Protein AF-A0A699YXJ4-F1 (afdb_monomer_lite)

Sequence (282 aa):
MQISKSYNASEWREDLKRITRHAGAEGKPAVFMFSDSQIKQESFVEDINNLLNSGEVPNMFPYDERAAVLEQCRQLSKKEGLSLDTAVELWNFFVDKTRANLHIVLCFSPIGDAFRNRLRQFPSLVNCCTIDWFSAWPNDALEAVALKFLNDVDVSSKQRGHIMSMCKMFHEDGIISDLFPGVVLPKADYAAMEAAMRDACAKRNLQPTEYFLLKSIQLYEMIVVRHGLMIVGLPFSGKTASYQVLADALTLMEERGQEGQSKAEYHVINPKSITMGQLYGQ

Secondary structure (DSSP, 8-state):
----TT--HHHHHHHHHHHHIIIIIS---EEEEEEGGG--SHHHHHHHHHHHHHSS-TT-S-HHHHHHHHHHHHHHHHHTT----SHHHHHHHHHHHHHHHEEEEEE---SSHHHHHHHHH-THHHHTEEEEEEPSPPHHHHHHHHHHHTSSS---HHHHHHHHHHHHHTS-----TTT-----------HHHHHHHHHHHHHTT----HHHHHHHHHHHHHHHH-SEEEEEE-TTSSHHHHHHHHHHHHHHHHHTT-TT----------TT---HHHHTT-

pLDDT: mean 72.5, std 17.74, range [34.06, 95.88]

Foldseek 3Di:
DAQAPPRDPVNLLVVVLVLLCVQQLVLAADEAEEEPVSPPDVVSLVQVLCCLPQVGGPPSDDPVRLVVSLVSLCVVCVVVVHHDDDSVSSVSSSSVSSFVRAAYEYEYEPPDCPVVVSCVVRVSLPVRADEQELEQDPLVVLLVVLCVVCVPPPDDPVVSVVVSVVSVVVRDDDDDVPDDPDDDDDDDDCVLLLVLLVVLCVVVVHDSDVVLSVSLVVVVVRVVPHSHYYYYYDPPSCSVVSVSSSQSSLLVCVVVVPPPGDRRDDDDHDNPPDDPCNVVPD

InterPro domains:
  IPR024317 Dynein heavy chain, AAA module D4 [PF12780] (2-172)
  IPR026983 Dynein heavy chain [PTHR46961] (2-172)
  IPR027417 P-loop containing nucleoside triphosphate hydrolase [G3DSA:3.40.50.300] (1-135)
  IPR027417 P-loop containing nucleoside triphosphate hydrolase [G3DSA:3.40.50.300] (191-282)
  IPR027417 P-loop containing nucleoside triphosphate hydrolase [SSF52540] (12-167)
  IPR027417 P-loop containing nucleoside triphosphate hydrolase [SSF52540] (173-281)
  IPR035699 Dynein heavy chain, hydrolytic ATP-binding dynein motor region [PF12774] (173-240)

Organism: Haematococcus lacustris (NCBI:txid44745)

Structure (mmCIF, N/CA/C/O backbone):
data_AF-A0A699YXJ4-F1
#
_entry.id   AF-A0A699YXJ4-F1
#
loop_
_atom_site.group_PDB
_atom_site.id
_atom_site.type_symbol
_atom_site.label_atom_id
_atom_site.label_alt_id
_atom_site.label_comp_id
_atom_site.label_asym_id
_atom_site.label_entity_id
_atom_site.label_seq_id
_atom_site.pdbx_PDB_ins_code
_atom_site.Cartn_x
_atom_site.Cartn_y
_atom_site.Cartn_z
_atom_site.occupancy
_atom_site.B_iso_or_equiv
_atom_site.auth_seq_id
_atom_site.auth_comp_id
_atom_site.auth_asym_id
_atom_site.auth_atom_id
_atom_site.pdbx_PDB_model_num
ATOM 1 N N . MET A 1 1 ? -5.325 9.241 -3.920 1.00 42.53 1 MET A N 1
ATOM 2 C CA . MET A 1 1 ? -4.946 10.277 -2.938 1.00 42.53 1 MET A CA 1
ATOM 3 C C . MET A 1 1 ? -4.106 11.373 -3.612 1.00 42.53 1 MET A C 1
ATOM 5 O O . MET A 1 1 ? -2.901 11.247 -3.659 1.00 42.53 1 MET A O 1
ATOM 9 N N . GLN A 1 2 ? -4.683 12.388 -4.266 1.00 41.53 2 GLN A N 1
ATOM 10 C CA . GLN A 1 2 ? -3.888 13.386 -5.012 1.00 41.53 2 GLN A CA 1
ATOM 11 C C . GLN A 1 2 ? -3.263 14.436 -4.086 1.00 41.53 2 GLN A C 1
ATOM 13 O O . GLN A 1 2 ? -3.974 15.231 -3.487 1.00 41.53 2 GLN A O 1
ATOM 18 N N . ILE A 1 3 ? -1.929 14.461 -4.005 1.00 54.81 3 ILE A N 1
ATOM 19 C CA . ILE A 1 3 ? -1.185 15.482 -3.256 1.00 54.81 3 ILE A CA 1
ATOM 20 C C . ILE A 1 3 ? -1.153 16.767 -4.092 1.00 54.81 3 ILE A C 1
ATOM 22 O O . ILE A 1 3 ? -0.318 16.928 -4.985 1.00 54.81 3 ILE A O 1
ATOM 26 N N . SER A 1 4 ? -2.086 17.677 -3.816 1.00 57.72 4 SER A N 1
ATOM 27 C CA . SER A 1 4 ? -2.118 19.039 -4.370 1.00 57.72 4 SER A CA 1
ATOM 28 C C . SER A 1 4 ? -0.909 19.851 -3.888 1.00 57.72 4 SER A C 1
ATOM 30 O O . SER A 1 4 ? -0.249 19.458 -2.931 1.00 57.72 4 SER A O 1
ATOM 32 N N . LYS A 1 5 ? -0.597 21.021 -4.468 1.00 56.94 5 LYS A N 1
ATOM 33 C CA . LYS A 1 5 ? 0.455 21.907 -3.913 1.00 56.94 5 LYS A CA 1
ATOM 34 C C . LYS A 1 5 ? 0.145 22.376 -2.481 1.00 56.94 5 LYS A C 1
ATOM 36 O O . LYS A 1 5 ? 1.091 22.516 -1.709 1.00 56.94 5 LYS A O 1
ATOM 41 N N . SER A 1 6 ? -1.130 22.506 -2.112 1.00 64.81 6 SER A N 1
ATOM 42 C CA . SER A 1 6 ? -1.596 22.875 -0.766 1.00 64.81 6 SER A CA 1
ATOM 43 C C . SER A 1 6 ? -1.642 21.712 0.233 1.00 64.81 6 SER A C 1
ATOM 45 O O . SER A 1 6 ? -1.885 21.952 1.415 1.00 64.81 6 SER A O 1
ATOM 47 N N . TYR A 1 7 ? -1.356 20.484 -0.217 1.00 75.31 7 TYR A N 1
ATOM 48 C CA . TYR A 1 7 ? -1.369 19.303 0.639 1.00 75.31 7 TYR A CA 1
ATOM 49 C C . TYR A 1 7 ? -0.436 19.449 1.832 1.00 75.31 7 TYR A C 1
ATOM 51 O O . TYR A 1 7 ? 0.775 19.644 1.660 1.00 75.31 7 TYR A O 1
ATOM 59 N N . ASN A 1 8 ? -1.035 19.360 3.014 1.00 82.62 8 ASN A N 1
ATOM 60 C CA . ASN A 1 8 ? -0.443 19.648 4.311 1.00 82.62 8 ASN A CA 1
ATOM 61 C C . ASN A 1 8 ? -0.665 18.467 5.274 1.00 82.62 8 ASN A C 1
ATOM 63 O O . ASN A 1 8 ? -1.316 17.482 4.933 1.00 82.62 8 ASN A O 1
ATOM 67 N N . ALA A 1 9 ? -0.123 18.572 6.488 1.00 84.62 9 ALA A N 1
ATOM 68 C CA . ALA A 1 9 ? -0.217 17.524 7.504 1.00 84.62 9 ALA A CA 1
ATOM 69 C C . ALA A 1 9 ? -1.656 17.143 7.895 1.00 84.62 9 ALA A C 1
ATOM 71 O O . ALA A 1 9 ? -1.894 15.997 8.268 1.00 84.62 9 ALA A O 1
ATOM 72 N N . SER A 1 10 ? -2.619 18.066 7.802 1.00 86.56 10 SER A N 1
ATOM 73 C CA . SER A 1 10 ? -4.019 17.762 8.109 1.00 86.56 10 SER A CA 1
ATOM 74 C C . SER A 1 10 ? -4.625 16.860 7.040 1.00 86.56 10 SER A C 1
ATOM 76 O O . SER A 1 10 ? -5.221 15.842 7.372 1.00 86.56 10 SER A O 1
ATOM 78 N N . GLU A 1 11 ? -4.436 17.205 5.762 1.00 87.88 11 GLU A N 1
ATOM 79 C CA . GLU A 1 11 ? -4.930 16.396 4.638 1.00 87.88 11 GLU A CA 1
ATOM 80 C C . GLU A 1 11 ? -4.309 14.995 4.660 1.00 87.88 11 GLU A C 1
ATOM 82 O O . GLU A 1 11 ? -5.021 14.006 4.516 1.00 87.88 11 GLU A O 1
ATOM 87 N N . TRP A 1 12 ? -3.009 14.917 4.959 1.00 90.12 12 TRP A N 1
ATOM 88 C CA . TRP A 1 12 ? -2.282 13.669 5.187 1.00 90.12 12 TRP A CA 1
ATOM 89 C C . TRP A 1 12 ? -2.897 12.787 6.272 1.00 90.12 12 TRP A C 1
ATOM 91 O O . TRP A 1 12 ? -3.108 11.591 6.064 1.00 90.12 12 TRP A O 1
ATOM 101 N N . ARG A 1 13 ? -3.229 13.362 7.430 1.00 90.56 13 ARG A N 1
ATOM 102 C CA . ARG A 1 13 ? -3.824 12.589 8.526 1.00 90.56 13 ARG A CA 1
ATOM 103 C C . ARG A 1 13 ? -5.236 12.120 8.207 1.00 90.56 13 ARG A C 1
ATOM 105 O O . ARG A 1 13 ? -5.558 10.979 8.522 1.00 90.56 13 ARG A O 1
ATOM 112 N N . GLU A 1 14 ? -6.052 12.930 7.539 1.00 90.06 14 GLU A N 1
ATOM 113 C CA . GLU A 1 14 ? -7.383 12.501 7.079 1.00 90.06 14 GLU A CA 1
ATOM 114 C C . GLU A 1 14 ? -7.308 11.336 6.090 1.00 90.06 14 GLU A C 1
ATOM 116 O O . GLU A 1 14 ? -8.087 10.380 6.130 1.00 90.06 14 GLU A O 1
ATOM 121 N N . ASP A 1 15 ? -6.307 11.383 5.230 1.00 90.25 15 ASP A N 1
ATOM 122 C CA . ASP A 1 15 ? -5.995 10.347 4.270 1.00 90.25 15 ASP A CA 1
ATOM 123 C C . ASP A 1 15 ? -5.581 9.021 4.926 1.00 90.25 15 ASP A C 1
ATOM 125 O O . ASP A 1 15 ? -6.125 7.963 4.581 1.00 90.25 15 ASP A O 1
ATOM 129 N N . LEU A 1 16 ? -4.696 9.074 5.925 1.00 92.31 16 LEU A N 1
ATOM 130 C CA . LEU A 1 16 ? -4.319 7.907 6.724 1.00 92.31 16 LEU A CA 1
ATOM 131 C C . LEU A 1 16 ? -5.489 7.359 7.553 1.00 92.31 16 LEU A C 1
ATOM 133 O O . LEU A 1 16 ? -5.685 6.144 7.616 1.00 92.31 16 LEU A O 1
ATOM 137 N N . LYS A 1 17 ? -6.318 8.224 8.151 1.00 93.31 17 LYS A N 1
ATOM 138 C CA . LYS A 1 17 ? -7.538 7.806 8.865 1.00 93.31 17 LYS A CA 1
ATOM 139 C C . LYS A 1 17 ? -8.480 7.034 7.953 1.00 93.31 17 LYS A C 1
ATOM 141 O O . LYS A 1 17 ? -9.007 5.997 8.342 1.00 93.31 17 LYS A O 1
ATOM 146 N N . ARG A 1 18 ? -8.700 7.529 6.735 1.00 92.19 18 ARG A N 1
ATOM 147 C CA . ARG A 1 18 ? -9.586 6.891 5.756 1.00 92.19 18 ARG A CA 1
ATOM 148 C C . ARG A 1 18 ? -9.097 5.497 5.373 1.00 92.19 18 ARG A C 1
ATOM 150 O O . ARG A 1 18 ? -9.890 4.561 5.400 1.00 92.19 18 ARG A O 1
ATOM 157 N N . ILE A 1 19 ? -7.812 5.345 5.050 1.00 92.56 19 ILE A N 1
ATOM 158 C CA . ILE A 1 19 ? -7.285 4.042 4.626 1.00 92.56 19 ILE A CA 1
ATOM 159 C C . ILE A 1 19 ? -7.187 3.043 5.786 1.00 92.56 19 ILE A C 1
ATOM 161 O O . ILE A 1 19 ? -7.518 1.874 5.611 1.00 92.56 19 ILE A O 1
ATOM 165 N N . THR A 1 20 ? -6.826 3.501 6.988 1.00 93.62 20 THR A N 1
ATOM 166 C CA . THR A 1 20 ? -6.793 2.642 8.184 1.00 93.62 20 THR A CA 1
ATOM 167 C C . THR A 1 20 ? -8.193 2.248 8.648 1.00 93.62 20 THR A C 1
ATOM 169 O O . THR A 1 20 ? -8.386 1.108 9.049 1.00 93.62 20 THR A O 1
ATOM 172 N N . ARG A 1 21 ? -9.209 3.113 8.517 1.00 93.81 21 ARG A N 1
ATOM 173 C CA . ARG A 1 21 ? -10.617 2.724 8.727 1.00 93.81 21 ARG A CA 1
ATOM 174 C C . ARG A 1 21 ? -11.065 1.647 7.749 1.00 93.81 21 ARG A C 1
ATOM 176 O O . ARG A 1 21 ? -11.665 0.664 8.167 1.00 93.81 21 ARG A O 1
ATOM 183 N N . HIS A 1 22 ? -10.741 1.810 6.473 1.00 92.50 22 HIS A N 1
ATOM 184 C CA . HIS A 1 22 ? -11.097 0.829 5.457 1.00 92.50 22 HIS A CA 1
ATOM 185 C C . HIS A 1 22 ? -10.444 -0.539 5.725 1.00 92.50 22 HIS A C 1
ATOM 187 O O . HIS A 1 22 ? -11.114 -1.570 5.702 1.00 92.50 22 HIS A O 1
ATOM 193 N N . ALA A 1 23 ? -9.154 -0.547 6.066 1.00 92.50 23 ALA A N 1
ATOM 194 C CA . ALA A 1 23 ? -8.426 -1.776 6.361 1.00 92.50 23 ALA A CA 1
ATOM 195 C C . ALA A 1 23 ? -8.812 -2.408 7.709 1.00 92.50 23 ALA A C 1
ATOM 197 O O . ALA A 1 23 ? -9.058 -3.612 7.792 1.00 92.50 23 ALA A O 1
ATOM 198 N N . GLY A 1 24 ? -8.874 -1.601 8.767 1.00 93.44 24 GLY A N 1
ATOM 199 C CA . GLY A 1 24 ? -9.056 -2.060 10.141 1.00 93.44 24 GLY A CA 1
ATOM 200 C C . GLY A 1 24 ? -10.509 -2.199 10.579 1.00 93.44 24 GLY A C 1
ATOM 201 O O . GLY A 1 24 ? -10.877 -3.214 11.160 1.00 93.44 24 GLY A O 1
ATOM 202 N N . ALA A 1 25 ? -11.345 -1.194 10.308 1.00 92.56 25 ALA A N 1
ATOM 203 C CA . ALA A 1 25 ? -12.720 -1.144 10.814 1.00 92.56 25 ALA A CA 1
ATOM 204 C C . ALA A 1 25 ? -13.721 -1.822 9.870 1.00 92.56 25 ALA A C 1
ATOM 206 O O . ALA A 1 25 ? -14.629 -2.509 10.332 1.00 92.56 25 ALA A O 1
ATOM 207 N N . GLU A 1 26 ? -13.547 -1.672 8.551 1.00 91.56 26 GLU A N 1
ATOM 208 C CA . GLU A 1 26 ? -14.350 -2.409 7.562 1.00 91.56 26 GLU A CA 1
ATOM 209 C C . GLU A 1 26 ? -13.792 -3.810 7.272 1.00 91.56 26 GLU A C 1
ATOM 211 O O . GLU A 1 26 ? -14.507 -4.647 6.720 1.00 91.56 26 GLU A O 1
ATOM 216 N N . GLY A 1 27 ? -12.529 -4.066 7.631 1.00 88.50 27 GLY A N 1
ATOM 217 C CA . GLY A 1 27 ? -11.871 -5.352 7.412 1.00 88.50 27 GLY A CA 1
ATOM 218 C C . GLY A 1 27 ? -11.570 -5.652 5.940 1.00 88.50 27 GLY A C 1
ATOM 219 O O . GLY A 1 27 ? -11.549 -6.822 5.563 1.00 88.50 27 GLY A O 1
ATOM 220 N N . LYS A 1 28 ? -11.398 -4.625 5.096 1.00 87.62 28 LYS A N 1
ATOM 221 C CA . LYS A 1 28 ? -11.210 -4.787 3.646 1.00 87.62 28 LYS A CA 1
ATOM 222 C C . LYS A 1 28 ? -9.745 -4.625 3.233 1.00 87.62 28 LYS A C 1
ATOM 224 O O . LYS A 1 28 ? -9.107 -3.678 3.690 1.00 87.62 28 LYS A O 1
ATOM 229 N N . PRO A 1 29 ? -9.215 -5.480 2.341 1.00 85.88 29 PRO A N 1
ATOM 230 C CA . PRO A 1 29 ? -7.855 -5.333 1.831 1.00 85.88 29 PRO A CA 1
ATOM 231 C C . PRO A 1 29 ? -7.626 -3.971 1.163 1.00 85.88 29 PRO A C 1
ATOM 233 O O . PRO A 1 29 ? -8.458 -3.504 0.384 1.00 85.88 29 PRO A O 1
ATOM 236 N N . ALA A 1 30 ? -6.485 -3.344 1.444 1.00 85.50 30 ALA A N 1
ATOM 237 C CA . ALA A 1 30 ? -6.090 -2.057 0.888 1.00 85.50 30 ALA A CA 1
ATOM 238 C C . ALA A 1 30 ? -4.585 -1.996 0.627 1.00 85.50 30 ALA A C 1
ATOM 240 O O . ALA A 1 30 ? -3.778 -2.471 1.424 1.00 85.50 30 ALA A O 1
ATOM 241 N N . VAL A 1 31 ? -4.200 -1.318 -0.456 1.00 83.81 31 VAL A N 1
ATOM 242 C CA . VAL A 1 31 ? -2.799 -1.022 -0.768 1.00 83.81 31 VAL A CA 1
ATOM 243 C C . VAL A 1 31 ? -2.568 0.486 -0.713 1.00 83.81 31 VAL A C 1
ATOM 245 O O . VAL A 1 31 ? -3.197 1.260 -1.438 1.00 83.81 31 VAL A O 1
ATOM 248 N N . PHE A 1 32 ? -1.634 0.911 0.132 1.00 87.00 32 PHE A N 1
ATOM 249 C CA . PHE A 1 32 ? -1.192 2.291 0.267 1.00 87.00 32 PHE A CA 1
ATOM 250 C C . PHE A 1 32 ? 0.166 2.491 -0.403 1.00 87.00 32 PHE A C 1
ATOM 252 O O . PHE A 1 32 ? 1.195 2.124 0.155 1.00 87.00 32 PHE A O 1
ATOM 259 N N . MET A 1 33 ? 0.186 3.093 -1.593 1.00 81.75 33 MET A N 1
ATOM 260 C CA . MET A 1 33 ? 1.436 3.393 -2.296 1.00 81.75 33 MET A CA 1
ATOM 261 C C . MET A 1 33 ? 1.915 4.821 -2.014 1.00 81.75 33 MET A C 1
ATOM 263 O O . MET A 1 33 ? 1.164 5.778 -2.215 1.00 81.75 33 MET A O 1
ATOM 267 N N . PHE A 1 34 ? 3.184 4.968 -1.626 1.00 85.69 34 PHE A N 1
ATOM 268 C CA . PHE A 1 34 ? 3.797 6.254 -1.297 1.00 85.69 34 PHE A CA 1
ATOM 269 C C . PHE A 1 34 ? 5.220 6.382 -1.863 1.00 85.69 34 PHE A C 1
ATOM 271 O O . PHE A 1 34 ? 6.112 5.597 -1.554 1.00 85.69 34 PHE A O 1
ATOM 278 N N . SER A 1 35 ? 5.445 7.380 -2.715 1.00 84.06 35 SER A N 1
ATOM 279 C CA . SER A 1 35 ? 6.721 7.658 -3.384 1.00 84.06 35 SER A CA 1
ATOM 280 C C . SER A 1 35 ? 7.532 8.740 -2.670 1.00 84.06 35 SER A C 1
ATOM 282 O O . SER A 1 35 ? 6.990 9.658 -2.062 1.00 84.06 35 SER A O 1
ATOM 284 N N . ASP A 1 36 ? 8.854 8.688 -2.811 1.00 80.94 36 ASP A N 1
ATOM 285 C CA . ASP A 1 36 ? 9.764 9.754 -2.373 1.00 80.94 36 ASP A CA 1
ATOM 286 C C . ASP A 1 36 ? 9.396 11.151 -2.913 1.00 80.94 36 ASP A C 1
ATOM 288 O O . ASP A 1 36 ? 9.481 12.140 -2.186 1.00 80.94 36 ASP A O 1
ATOM 292 N N . SER A 1 37 ? 8.907 11.234 -4.152 1.00 80.44 37 SER A N 1
ATOM 293 C CA . SER A 1 37 ? 8.431 12.468 -4.796 1.00 80.44 37 SER A CA 1
ATOM 294 C C . SER A 1 37 ? 7.219 13.110 -4.108 1.00 80.44 37 SER A C 1
ATOM 296 O O . SER A 1 37 ? 6.921 14.284 -4.333 1.00 80.44 37 SER A O 1
ATOM 298 N N . GLN A 1 38 ? 6.519 12.345 -3.271 1.00 78.50 38 GLN A N 1
ATOM 299 C CA . GLN A 1 38 ? 5.348 12.768 -2.507 1.00 78.50 38 GLN A CA 1
ATOM 300 C C . GLN A 1 38 ? 5.710 13.268 -1.101 1.00 78.50 38 GLN A C 1
ATOM 302 O O . GLN A 1 38 ? 4.859 13.843 -0.419 1.00 78.50 38 GLN A O 1
ATOM 307 N N . ILE A 1 39 ? 6.965 13.098 -0.669 1.00 83.56 39 ILE A N 1
ATOM 308 C CA . ILE A 1 39 ? 7.436 13.542 0.645 1.00 83.56 39 ILE A CA 1
ATOM 309 C C . ILE A 1 39 ? 7.590 15.061 0.638 1.00 83.56 39 ILE A C 1
ATOM 311 O O . ILE A 1 39 ? 8.594 15.606 0.181 1.00 83.56 39 ILE A O 1
ATOM 315 N N . LYS A 1 40 ? 6.593 15.750 1.189 1.00 82.81 40 LYS A N 1
ATOM 316 C CA . LYS A 1 40 ? 6.651 17.199 1.422 1.00 82.81 40 LYS A CA 1
ATOM 317 C C . LYS A 1 40 ? 7.175 17.578 2.799 1.00 82.81 40 LYS A C 1
ATOM 319 O O . LYS A 1 40 ? 7.757 18.646 2.952 1.00 82.81 40 LYS A O 1
ATOM 324 N N . GLN A 1 41 ? 6.908 16.738 3.793 1.00 84.06 41 GLN A N 1
ATOM 325 C CA . GLN A 1 41 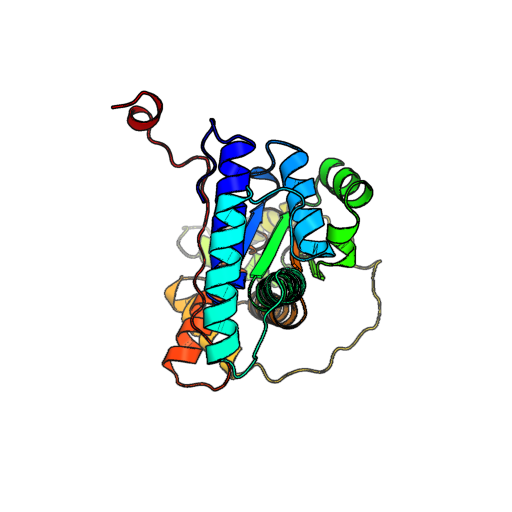? 7.247 16.957 5.195 1.00 84.06 41 GLN A CA 1
ATOM 326 C C . GLN A 1 41 ? 7.760 15.645 5.789 1.00 84.06 41 GLN A C 1
ATOM 328 O O . GLN A 1 41 ? 7.286 14.570 5.418 1.00 84.06 41 GLN A O 1
ATOM 333 N N . GLU A 1 42 ? 8.723 15.724 6.708 1.00 85.00 42 GLU A N 1
ATOM 334 C CA . GLU A 1 42 ? 9.290 14.534 7.362 1.00 85.00 42 GLU A CA 1
ATOM 335 C C . GLU A 1 42 ? 8.265 13.802 8.237 1.00 85.00 42 GLU A C 1
ATOM 337 O O . GLU A 1 42 ? 8.308 12.577 8.324 1.00 85.00 42 GLU A O 1
ATOM 342 N N . SER A 1 43 ? 7.275 14.526 8.770 1.00 89.00 43 SER A N 1
ATOM 343 C CA . SER A 1 43 ? 6.150 13.967 9.530 1.00 89.00 43 SER A CA 1
ATOM 344 C C . SER A 1 43 ? 5.373 12.889 8.766 1.00 89.00 43 SER A C 1
ATOM 346 O O . SER A 1 43 ? 4.831 11.975 9.377 1.00 89.00 43 SER A O 1
ATOM 348 N N . PHE A 1 44 ? 5.351 12.934 7.427 1.00 90.62 44 PHE A N 1
ATOM 349 C CA . PHE A 1 44 ? 4.670 11.905 6.632 1.00 90.62 44 PHE A CA 1
ATOM 350 C C . PHE A 1 44 ? 5.395 10.564 6.758 1.00 90.62 44 PHE A C 1
ATOM 352 O O . PHE A 1 44 ? 4.774 9.512 6.890 1.00 90.62 44 PHE A O 1
ATOM 359 N N . VAL A 1 45 ? 6.728 10.604 6.741 1.00 89.00 45 VAL A N 1
ATOM 360 C CA . VAL A 1 45 ? 7.568 9.410 6.873 1.00 89.00 45 VAL A CA 1
ATOM 361 C C . VAL A 1 45 ? 7.537 8.894 8.311 1.00 89.00 45 VAL A C 1
ATOM 363 O O . VAL A 1 45 ? 7.548 7.684 8.518 1.00 89.00 45 VAL A O 1
ATOM 366 N N . GLU A 1 46 ? 7.427 9.788 9.294 1.00 90.38 46 GLU A N 1
ATOM 367 C CA . GLU A 1 46 ? 7.228 9.425 10.699 1.00 90.38 46 GLU A CA 1
ATOM 368 C C . GLU A 1 46 ? 5.901 8.679 10.919 1.00 90.38 46 GLU A C 1
ATOM 370 O O . GLU A 1 46 ? 5.884 7.615 11.542 1.00 90.38 46 GLU A O 1
ATOM 375 N N . ASP A 1 47 ? 4.800 9.176 10.351 1.00 92.88 47 ASP A N 1
ATOM 376 C CA . ASP A 1 47 ? 3.495 8.514 10.431 1.00 92.88 47 ASP A CA 1
ATOM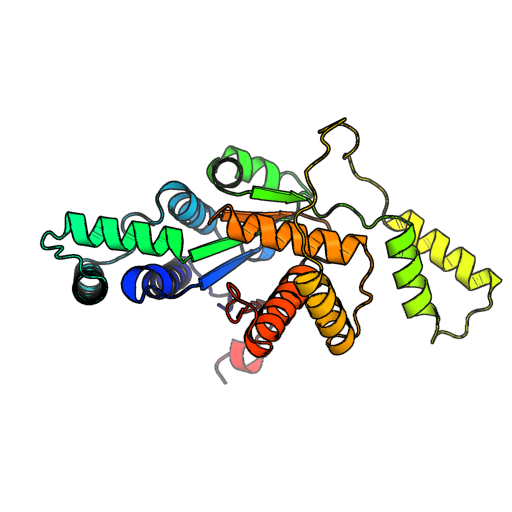 377 C C . ASP A 1 47 ? 3.521 7.136 9.736 1.00 92.88 47 ASP A C 1
ATOM 379 O O . ASP A 1 47 ? 3.023 6.153 10.289 1.00 92.88 47 ASP A O 1
ATOM 383 N N . ILE A 1 48 ? 4.177 7.019 8.572 1.00 91.62 48 ILE A N 1
ATOM 384 C CA . ILE A 1 48 ? 4.413 5.723 7.904 1.00 91.62 48 ILE A CA 1
ATOM 385 C C . ILE A 1 48 ? 5.234 4.790 8.797 1.00 91.62 48 ILE A C 1
ATOM 387 O O . ILE A 1 48 ? 4.913 3.610 8.916 1.00 91.62 48 ILE A O 1
ATOM 391 N N . ASN A 1 49 ? 6.284 5.304 9.438 1.00 88.12 49 ASN A N 1
ATOM 392 C CA . ASN A 1 49 ? 7.135 4.525 10.330 1.00 88.12 49 ASN A CA 1
ATOM 393 C C . ASN A 1 49 ? 6.343 3.968 11.523 1.00 88.12 49 ASN A C 1
ATOM 395 O O . ASN A 1 49 ? 6.563 2.827 11.930 1.00 88.12 49 ASN A O 1
ATOM 399 N N . ASN A 1 50 ? 5.401 4.743 12.059 1.00 91.19 50 ASN A N 1
ATOM 400 C CA . ASN A 1 50 ? 4.498 4.274 13.107 1.00 91.19 50 ASN A CA 1
ATOM 401 C C . ASN A 1 50 ? 3.559 3.175 12.583 1.00 91.19 50 ASN A C 1
ATOM 403 O O . ASN A 1 50 ? 3.516 2.095 13.168 1.00 91.19 50 ASN A O 1
ATOM 407 N N . LEU A 1 51 ? 2.920 3.367 11.422 1.00 91.12 51 LEU A N 1
ATOM 408 C CA . LEU A 1 51 ? 2.072 2.334 10.806 1.00 91.12 51 LEU A CA 1
ATOM 409 C C . LEU A 1 51 ? 2.826 1.028 10.524 1.00 91.12 51 LEU A C 1
ATOM 411 O O . LEU A 1 51 ? 2.302 -0.054 10.774 1.00 91.12 51 LEU A O 1
ATOM 415 N N . LEU A 1 52 ? 4.064 1.106 10.038 1.00 86.25 52 LEU A N 1
ATOM 416 C CA . LEU A 1 52 ? 4.881 -0.076 9.768 1.00 86.25 52 LEU A CA 1
ATOM 417 C C . LEU A 1 52 ? 5.257 -0.826 11.052 1.00 86.25 52 LEU A C 1
ATOM 419 O O . LEU A 1 52 ? 5.192 -2.057 11.073 1.00 86.25 52 LEU A O 1
ATOM 423 N N . ASN A 1 53 ? 5.612 -0.101 12.116 1.00 86.31 53 ASN A N 1
ATOM 424 C CA . ASN A 1 53 ? 5.983 -0.689 13.404 1.00 86.31 53 ASN A CA 1
ATOM 425 C C . ASN A 1 53 ? 4.771 -1.260 14.151 1.00 86.31 53 ASN A C 1
ATOM 427 O O . ASN A 1 53 ? 4.712 -2.463 14.412 1.00 86.31 53 ASN A O 1
ATOM 431 N N . SER A 1 54 ? 3.812 -0.405 14.508 1.00 87.50 54 SER A N 1
ATOM 432 C CA . SER A 1 54 ? 2.712 -0.735 15.420 1.00 87.50 54 SER A CA 1
ATOM 433 C C . SER A 1 54 ? 1.391 -1.011 14.711 1.00 87.50 54 SER A C 1
ATOM 435 O O . SER A 1 54 ? 0.511 -1.599 15.323 1.00 87.50 54 SER A O 1
ATOM 437 N N . GLY A 1 55 ? 1.239 -0.664 13.431 1.00 86.62 55 GLY A N 1
ATOM 438 C CA . GLY A 1 55 ? -0.053 -0.739 12.735 1.00 86.62 55 GLY A CA 1
ATOM 439 C C . GLY A 1 55 ? -0.967 0.460 13.002 1.00 86.62 55 GLY A C 1
ATOM 440 O O . GLY A 1 55 ? -2.095 0.478 12.517 1.00 86.62 55 GLY A O 1
ATOM 441 N N . GLU A 1 56 ? -0.495 1.473 13.736 1.00 91.44 56 GLU A N 1
ATOM 442 C CA . GLU A 1 56 ? -1.253 2.691 14.029 1.00 91.44 56 GLU A CA 1
ATOM 443 C C . GLU A 1 56 ? -0.364 3.936 14.109 1.00 91.44 56 GLU A C 1
ATOM 445 O O . GLU A 1 56 ? 0.830 3.857 14.389 1.00 91.44 56 GLU A O 1
ATOM 450 N N . VAL A 1 57 ? -0.973 5.107 13.919 1.00 92.19 57 VAL A N 1
ATOM 451 C CA . VAL A 1 57 ? -0.337 6.402 14.187 1.00 92.19 57 VAL A CA 1
ATOM 452 C C . VAL A 1 57 ? -0.865 6.953 15.518 1.00 92.19 57 VAL A C 1
ATOM 454 O O . VAL A 1 57 ? -2.082 7.133 15.657 1.00 92.19 57 VAL A O 1
ATOM 457 N N . PRO A 1 58 ? 0.008 7.277 16.491 1.00 88.25 58 PRO A N 1
ATOM 458 C CA . PRO A 1 58 ? -0.412 7.848 17.766 1.00 88.25 58 PRO A CA 1
ATOM 459 C C . PRO A 1 58 ? -1.215 9.142 17.601 1.00 88.25 58 PRO A C 1
ATOM 461 O O . PRO A 1 58 ? -0.885 10.008 16.785 1.00 88.25 58 PRO A O 1
ATOM 464 N N . ASN A 1 59 ? -2.265 9.288 18.416 1.00 88.19 59 ASN A N 1
ATOM 465 C CA . ASN A 1 59 ? -3.131 10.474 18.455 1.00 88.19 59 ASN A CA 1
ATOM 466 C C . ASN A 1 59 ? -3.694 10.879 17.078 1.00 88.19 59 ASN A C 1
ATOM 468 O O . ASN A 1 59 ? -3.933 12.057 16.820 1.00 88.19 59 ASN A O 1
ATOM 472 N N . MET A 1 60 ? -3.875 9.913 16.171 1.00 91.19 60 MET A N 1
ATOM 473 C CA . MET A 1 60 ? -4.423 10.185 14.844 1.00 91.19 60 MET A CA 1
ATOM 474 C C . MET A 1 60 ? -5.932 10.415 14.888 1.00 91.19 60 MET A C 1
ATOM 476 O O . MET A 1 60 ? -6.411 11.333 14.233 1.00 91.19 60 MET A O 1
ATOM 480 N N . PHE A 1 61 ? -6.675 9.629 15.673 1.00 91.25 61 PHE A N 1
ATOM 481 C CA . PHE A 1 61 ? -8.126 9.763 15.806 1.00 91.25 61 PHE A CA 1
ATOM 482 C C . PHE A 1 61 ? -8.509 10.605 17.034 1.00 91.25 61 PHE A C 1
ATOM 484 O O . PHE A 1 61 ? -8.138 10.237 18.154 1.00 91.25 61 PHE A O 1
ATOM 491 N N . PRO A 1 62 ? -9.286 11.688 16.847 1.00 92.38 62 PRO A N 1
ATOM 492 C CA . PRO A 1 62 ? -10.012 12.361 17.922 1.00 92.38 62 PRO A CA 1
ATOM 493 C C . PRO A 1 62 ? -10.921 11.407 18.711 1.00 92.38 62 PRO A C 1
ATOM 495 O O . PRO A 1 62 ? -11.241 10.311 18.253 1.00 92.38 62 PRO A O 1
ATOM 498 N N . TYR A 1 63 ? -11.350 11.814 19.907 1.00 88.81 63 TYR A N 1
ATOM 499 C CA . TYR A 1 63 ? -12.122 10.956 20.816 1.00 88.81 63 TYR A CA 1
ATOM 500 C C . TYR A 1 63 ? -13.447 10.459 20.210 1.00 88.81 63 TYR A C 1
ATOM 502 O O . TYR A 1 63 ? -13.766 9.273 20.297 1.00 88.81 63 TYR A O 1
ATOM 510 N N . ASP A 1 64 ? -14.192 11.350 19.561 1.00 89.62 64 ASP A N 1
ATOM 511 C CA . ASP A 1 64 ? -15.448 11.067 18.861 1.00 89.62 64 ASP A CA 1
ATOM 512 C C . ASP A 1 64 ? -15.231 10.120 17.671 1.00 89.62 64 ASP A C 1
ATOM 514 O O . ASP A 1 64 ? -15.903 9.096 17.532 1.00 89.62 64 ASP A O 1
ATOM 518 N N . GLU A 1 65 ? -14.214 10.407 16.864 1.00 92.88 65 GLU A N 1
ATOM 519 C CA . GLU A 1 65 ? -13.814 9.587 15.728 1.00 92.88 65 GLU A CA 1
ATOM 520 C C . GLU A 1 65 ? -13.337 8.187 16.139 1.00 92.88 65 GLU A C 1
ATOM 522 O O . GLU A 1 65 ? -13.583 7.215 15.419 1.00 92.88 65 GLU A O 1
ATOM 527 N N . ARG A 1 66 ? -12.662 8.076 17.289 1.00 92.38 66 ARG A N 1
ATOM 528 C CA . ARG A 1 66 ? -12.203 6.808 17.867 1.00 92.38 66 ARG A CA 1
ATOM 529 C C . ARG A 1 66 ? -13.379 5.975 18.364 1.00 92.38 66 ARG A C 1
ATOM 531 O O . ARG A 1 66 ? -13.403 4.774 18.113 1.00 92.38 66 ARG A O 1
ATOM 538 N N . ALA A 1 67 ? -14.369 6.591 19.010 1.00 92.56 67 ALA A N 1
ATOM 539 C CA . ALA A 1 67 ? -15.580 5.895 19.444 1.00 92.56 67 ALA A CA 1
ATOM 540 C C . ALA A 1 67 ? -16.336 5.271 18.256 1.00 92.56 67 ALA A C 1
ATOM 542 O O . ALA A 1 67 ? -16.753 4.116 18.334 1.00 92.56 67 ALA A O 1
ATOM 543 N N . ALA A 1 68 ? -16.428 5.989 17.130 1.00 94.06 68 ALA A N 1
ATOM 544 C CA . ALA A 1 68 ? -17.035 5.467 15.905 1.00 94.06 68 ALA A CA 1
ATOM 545 C C . ALA A 1 68 ? -16.279 4.250 15.334 1.00 94.06 68 ALA A C 1
ATOM 547 O O . ALA A 1 68 ? -16.906 3.278 14.913 1.00 94.06 68 ALA A O 1
ATOM 548 N N . VAL A 1 69 ? -14.940 4.271 15.354 1.00 94.88 69 VAL A N 1
ATOM 549 C CA . VAL A 1 69 ? -14.107 3.133 14.918 1.00 94.88 69 VAL A CA 1
ATOM 550 C C . VAL A 1 69 ? -14.316 1.915 15.817 1.00 94.88 69 VAL A C 1
ATOM 552 O O . VAL A 1 69 ? -14.486 0.807 15.311 1.00 94.88 69 VAL A O 1
ATOM 555 N N . LEU A 1 70 ? -14.353 2.107 17.139 1.00 94.88 70 LEU A N 1
ATOM 556 C CA . LEU A 1 70 ? -14.561 1.014 18.094 1.00 94.88 70 LEU A CA 1
ATOM 557 C C . LEU A 1 70 ? -15.929 0.345 17.916 1.00 94.88 70 LEU A C 1
ATOM 559 O O . LEU A 1 70 ? -16.022 -0.877 18.015 1.00 94.88 70 LEU A O 1
ATOM 563 N N . GLU A 1 71 ? -16.975 1.118 17.620 1.00 94.12 71 GLU A N 1
ATOM 564 C CA . GLU A 1 71 ? -18.308 0.566 17.362 1.00 94.12 71 GLU A CA 1
ATOM 565 C C . GLU A 1 71 ? -18.345 -0.263 16.070 1.00 94.12 71 GLU A C 1
ATOM 567 O O . GLU A 1 71 ? -18.879 -1.372 16.064 1.00 94.12 71 GLU A O 1
ATOM 572 N N . GLN A 1 72 ? -17.701 0.204 14.995 1.00 94.19 72 GLN A N 1
ATOM 573 C CA . GLN A 1 72 ? -17.559 -0.589 13.766 1.00 94.19 72 GLN A CA 1
ATOM 574 C C . GLN A 1 72 ? -16.780 -1.887 14.016 1.00 94.19 72 GLN A C 1
ATOM 576 O O . GLN A 1 72 ? -17.207 -2.962 13.595 1.00 94.19 72 GLN A O 1
ATOM 581 N N . CYS A 1 73 ? -15.689 -1.812 14.780 1.00 94.75 73 CYS A N 1
ATOM 582 C CA . CYS A 1 73 ? -14.894 -2.983 15.146 1.00 94.75 73 CYS A CA 1
ATOM 583 C C . CYS A 1 73 ? -15.686 -3.978 15.998 1.00 94.75 73 CYS A C 1
ATOM 585 O O . CYS A 1 73 ? -15.519 -5.183 15.834 1.00 94.75 73 CYS A O 1
ATOM 587 N N . ARG A 1 74 ? -16.587 -3.501 16.866 1.00 94.56 74 ARG A N 1
ATOM 588 C CA . ARG A 1 74 ? -17.482 -4.351 17.666 1.00 94.56 74 ARG A CA 1
ATOM 589 C C . ARG A 1 74 ? -18.486 -5.100 16.794 1.00 94.56 74 ARG A C 1
ATOM 591 O O . ARG A 1 74 ? -18.818 -6.250 17.073 1.00 94.56 74 ARG A O 1
ATOM 598 N N . GLN A 1 75 ? -18.996 -4.454 15.751 1.00 93.69 75 GLN A N 1
ATOM 599 C CA . GLN A 1 75 ? -19.901 -5.093 14.796 1.00 93.69 75 GLN A CA 1
ATOM 600 C C . GLN A 1 75 ? -19.159 -6.131 13.949 1.00 93.69 75 GLN A C 1
ATOM 602 O O . GLN A 1 75 ? -19.662 -7.241 13.759 1.00 93.69 75 GLN A O 1
ATOM 607 N N . LEU A 1 76 ? -17.949 -5.798 13.493 1.00 92.75 76 LEU A N 1
ATOM 608 C CA . LEU A 1 76 ? -17.103 -6.705 12.724 1.00 92.75 76 LEU A CA 1
ATOM 609 C C . LEU A 1 76 ? -16.660 -7.920 13.553 1.00 92.75 76 LEU A C 1
ATOM 611 O O . LEU A 1 76 ? -16.792 -9.045 13.079 1.00 92.75 76 LEU A O 1
ATOM 615 N N . SER A 1 77 ? -16.213 -7.726 14.797 1.00 94.38 77 SER A N 1
ATOM 616 C CA . SER A 1 77 ? -15.776 -8.827 15.667 1.00 94.38 77 SER A CA 1
ATOM 617 C C . SER A 1 77 ? -16.907 -9.821 15.931 1.00 94.38 77 SER A C 1
ATOM 619 O O . SER A 1 77 ? -16.713 -11.023 15.757 1.00 94.38 77 SER A O 1
ATOM 621 N N . LYS A 1 78 ? -18.127 -9.335 16.205 1.00 93.31 78 LYS A N 1
ATOM 622 C CA . LYS A 1 78 ? -19.318 -10.191 16.347 1.00 93.31 78 LYS A CA 1
ATOM 623 C C . LYS A 1 78 ? -19.620 -10.991 15.083 1.00 93.31 78 LYS A C 1
ATOM 625 O O . LYS A 1 78 ? -19.986 -12.160 15.180 1.00 93.31 78 LYS A O 1
ATOM 630 N N . LYS A 1 79 ? -19.467 -10.380 13.903 1.00 91.75 79 LYS A N 1
ATOM 631 C CA . LYS A 1 79 ? -19.654 -11.060 12.611 1.00 91.75 79 LYS A CA 1
ATOM 632 C C . LYS A 1 79 ? -18.628 -12.178 12.399 1.00 91.75 79 LYS A C 1
ATOM 634 O O . LYS A 1 79 ? -18.953 -13.184 11.778 1.00 91.75 79 LYS A O 1
ATOM 639 N N . GLU A 1 80 ? -17.427 -12.020 12.942 1.00 90.19 80 GLU A N 1
ATOM 640 C CA . GLU A 1 80 ? -16.356 -13.023 12.922 1.00 90.19 80 GLU A CA 1
ATOM 641 C C . GLU A 1 80 ? -16.418 -14.016 14.098 1.00 90.19 80 GLU A C 1
ATOM 643 O O . GLU A 1 80 ? -15.532 -14.853 14.248 1.00 90.19 80 GLU A O 1
ATOM 648 N N . GLY A 1 81 ? -17.469 -13.960 14.926 1.00 90.56 81 GLY A N 1
ATOM 649 C CA . GLY A 1 81 ? -17.662 -14.870 16.059 1.00 90.56 81 GLY A CA 1
ATOM 650 C C . GLY A 1 81 ? -16.846 -14.522 17.309 1.00 90.56 81 GLY A C 1
ATOM 651 O O . GLY A 1 81 ? -16.770 -15.334 18.228 1.00 90.56 81 GLY A O 1
ATOM 652 N N . LEU A 1 82 ? -16.254 -13.327 17.366 1.00 90.44 82 LEU A N 1
ATOM 653 C CA . LEU A 1 82 ? -15.510 -12.810 18.513 1.00 90.44 82 LEU A CA 1
ATOM 654 C C . LEU A 1 82 ? -16.382 -11.836 19.318 1.00 90.44 82 LEU A C 1
ATOM 656 O O . LEU A 1 82 ? -16.910 -10.857 18.792 1.00 90.44 82 LEU A O 1
ATOM 660 N N . SER A 1 83 ? -16.499 -12.066 20.623 1.00 89.69 83 SER A N 1
ATOM 661 C CA . SER A 1 83 ? -17.178 -11.150 21.546 1.00 89.69 83 SER A CA 1
ATOM 662 C C . SER A 1 83 ? -16.146 -10.285 22.262 1.00 89.69 83 SER A C 1
ATOM 664 O O . SER A 1 83 ? -15.598 -10.689 23.281 1.00 89.69 83 SER A O 1
ATOM 666 N N . LEU A 1 84 ? -15.863 -9.109 21.697 1.00 91.56 84 LEU A N 1
ATOM 667 C CA . LEU A 1 84 ? -14.953 -8.121 22.282 1.00 91.56 84 LEU A CA 1
ATOM 668 C C . LEU A 1 84 ? -15.755 -6.986 22.919 1.00 91.56 84 LEU A C 1
ATOM 670 O O . LEU A 1 84 ? -16.600 -6.378 22.250 1.00 91.56 84 LEU A O 1
ATOM 674 N N . ASP A 1 85 ? -15.473 -6.683 24.189 1.00 85.75 85 ASP A N 1
ATOM 675 C CA . ASP A 1 85 ? -16.302 -5.766 24.973 1.00 85.75 85 ASP A CA 1
ATOM 676 C C . ASP A 1 85 ? -15.579 -4.512 25.450 1.00 85.75 85 ASP A C 1
ATOM 678 O O . ASP A 1 85 ? -16.197 -3.438 25.498 1.00 85.75 85 ASP A O 1
ATOM 682 N N . THR A 1 86 ? -14.282 -4.604 25.739 1.00 93.88 86 THR A N 1
ATOM 683 C CA . THR A 1 86 ? -13.509 -3.457 26.216 1.00 93.88 86 THR A CA 1
ATOM 684 C C . THR A 1 86 ? -12.993 -2.596 25.062 1.00 93.88 86 THR A C 1
ATOM 686 O O . THR A 1 86 ? -12.685 -3.075 23.971 1.00 93.88 86 THR A O 1
ATOM 689 N N . ALA A 1 87 ? -12.846 -1.291 25.311 1.00 92.19 87 ALA A N 1
ATOM 690 C CA . ALA A 1 87 ? -12.278 -0.369 24.325 1.00 92.19 87 ALA A CA 1
ATOM 691 C C . ALA A 1 87 ? -10.837 -0.741 23.927 1.00 92.19 87 ALA A C 1
ATOM 693 O O . ALA A 1 87 ? -10.426 -0.464 22.805 1.00 92.19 87 ALA A O 1
ATOM 694 N N . VAL A 1 88 ? -10.083 -1.371 24.834 1.00 93.38 88 VAL A N 1
ATOM 695 C CA . VAL A 1 88 ? -8.703 -1.812 24.588 1.00 93.38 88 VAL A CA 1
ATOM 696 C C . VAL A 1 88 ? -8.678 -3.022 23.658 1.00 93.38 88 VAL A C 1
ATOM 698 O O . VAL A 1 88 ? -7.953 -3.003 22.669 1.00 93.38 88 VAL A O 1
ATOM 701 N N . GLU A 1 89 ? -9.501 -4.041 23.916 1.00 94.56 89 GLU A N 1
ATOM 702 C CA . GLU A 1 89 ? -9.606 -5.223 23.047 1.00 94.56 89 GLU A CA 1
ATOM 703 C C . GLU A 1 89 ? -10.059 -4.849 21.637 1.00 94.56 89 GLU A C 1
ATOM 705 O O . GLU A 1 89 ? -9.470 -5.295 20.656 1.00 94.56 89 GLU A O 1
ATOM 710 N N . LEU A 1 90 ? -11.073 -3.987 21.532 1.00 95.06 90 LEU A N 1
ATOM 711 C CA . LEU A 1 90 ? -11.578 -3.504 20.248 1.00 95.06 90 LEU A CA 1
ATOM 712 C C . LEU A 1 90 ? -10.536 -2.682 19.486 1.00 95.06 90 LEU A C 1
ATOM 714 O O . LEU A 1 90 ? -10.468 -2.764 18.262 1.00 95.06 90 LEU A O 1
ATOM 718 N N . TRP A 1 91 ? -9.714 -1.907 20.196 1.00 94.75 91 TRP A N 1
ATOM 719 C CA . TRP A 1 91 ? -8.631 -1.155 19.572 1.00 94.75 91 TRP A CA 1
ATOM 720 C C . TRP A 1 91 ? -7.500 -2.064 19.091 1.00 94.75 91 TRP A C 1
ATOM 722 O O . TRP A 1 91 ? -7.028 -1.903 17.971 1.00 94.75 91 TRP A O 1
ATOM 732 N N . ASN A 1 92 ? -7.108 -3.060 19.885 1.00 94.38 92 ASN A N 1
ATOM 733 C CA . ASN A 1 92 ? -6.120 -4.050 19.456 1.00 94.38 92 ASN A CA 1
ATOM 734 C C . ASN A 1 92 ? -6.625 -4.831 18.235 1.00 94.38 92 ASN A C 1
ATOM 736 O O . ASN A 1 92 ? -5.893 -4.984 17.266 1.00 94.38 92 ASN A O 1
ATOM 740 N N . PHE A 1 93 ? -7.905 -5.216 18.225 1.00 95.19 93 PHE A N 1
ATOM 741 C CA . PHE A 1 93 ? -8.537 -5.850 17.068 1.00 95.19 93 PHE A CA 1
ATOM 742 C C . PHE A 1 93 ? -8.498 -4.960 15.819 1.00 95.19 93 PHE A C 1
ATOM 744 O O . PHE A 1 93 ? -8.178 -5.439 14.733 1.00 95.19 93 PHE A O 1
ATOM 751 N N . PHE A 1 94 ? -8.767 -3.658 15.962 1.00 95.88 94 PHE A N 1
ATOM 752 C CA . PHE A 1 94 ? -8.624 -2.692 14.870 1.00 95.88 94 PHE A CA 1
ATOM 753 C C . PHE A 1 94 ? -7.192 -2.650 14.319 1.00 95.88 94 PHE A C 1
ATOM 755 O O . PHE A 1 94 ? -6.996 -2.660 13.100 1.00 95.88 94 PHE A O 1
ATOM 762 N N . VAL A 1 95 ? -6.191 -2.613 15.201 1.00 94.94 95 VAL A N 1
ATOM 763 C CA . VAL A 1 95 ? -4.771 -2.596 14.823 1.00 94.94 95 VAL A CA 1
ATOM 764 C C . VAL A 1 95 ? -4.385 -3.893 14.112 1.00 94.94 95 VAL A C 1
ATOM 766 O O . VAL A 1 95 ? -3.782 -3.841 13.041 1.00 94.94 95 VAL A O 1
ATOM 769 N N . ASP A 1 96 ? -4.797 -5.048 14.634 1.00 92.94 96 ASP A N 1
ATOM 770 C CA . ASP A 1 96 ? -4.523 -6.355 14.030 1.00 92.94 96 ASP A CA 1
ATOM 771 C C . ASP A 1 96 ? -5.162 -6.481 12.642 1.00 92.94 96 ASP A C 1
ATOM 773 O O . ASP A 1 96 ? -4.502 -6.897 11.687 1.00 92.94 96 ASP A O 1
ATOM 777 N N . LYS A 1 97 ? -6.416 -6.039 12.489 1.00 93.25 97 LYS A N 1
ATOM 778 C CA . LYS A 1 97 ? -7.092 -5.980 11.184 1.00 93.25 97 LYS A CA 1
ATOM 779 C C . LYS A 1 97 ? -6.410 -5.018 10.228 1.00 93.25 97 LYS A C 1
ATOM 781 O O . LYS A 1 97 ? -6.238 -5.349 9.058 1.00 93.25 97 LYS A O 1
ATOM 786 N N . THR A 1 98 ? -5.974 -3.861 10.718 1.00 93.75 98 THR A N 1
ATOM 787 C CA . THR A 1 98 ? -5.216 -2.906 9.904 1.00 93.75 98 THR A CA 1
ATOM 788 C C . THR A 1 98 ? -3.935 -3.555 9.394 1.00 93.75 98 THR A C 1
ATOM 790 O O . THR A 1 98 ? -3.673 -3.494 8.202 1.00 93.75 98 THR A O 1
ATOM 793 N N . ARG A 1 99 ? -3.171 -4.251 10.242 1.00 89.69 99 ARG A N 1
ATOM 794 C CA . ARG A 1 99 ? -1.934 -4.944 9.836 1.00 89.69 99 ARG A CA 1
ATOM 795 C C . ARG A 1 99 ? -2.178 -6.090 8.856 1.00 89.69 99 ARG A C 1
ATOM 797 O O . ARG A 1 99 ? -1.344 -6.318 7.989 1.00 89.69 99 ARG A O 1
ATOM 804 N N . ALA A 1 100 ? -3.290 -6.806 9.003 1.00 86.50 100 ALA A N 1
ATOM 805 C CA . ALA A 1 100 ? -3.642 -7.919 8.127 1.00 86.50 100 ALA A CA 1
ATOM 806 C C . ALA A 1 100 ? -4.129 -7.461 6.743 1.00 86.50 100 ALA A C 1
ATOM 808 O O . ALA A 1 100 ? -3.905 -8.161 5.762 1.00 86.50 100 ALA A O 1
ATOM 809 N N . ASN A 1 101 ? -4.793 -6.304 6.666 1.00 88.31 101 ASN A N 1
ATOM 810 C CA . ASN A 1 101 ? -5.469 -5.852 5.449 1.00 88.31 101 ASN A CA 1
ATOM 811 C C . ASN A 1 101 ? -4.771 -4.682 4.743 1.00 88.31 101 ASN A C 1
ATOM 813 O O . ASN A 1 101 ? -5.024 -4.464 3.560 1.00 88.31 101 ASN A O 1
ATOM 817 N N . LEU A 1 102 ? -3.935 -3.902 5.434 1.00 90.31 102 LEU A N 1
ATOM 818 C CA . LEU A 1 102 ? -3.242 -2.746 4.863 1.00 90.31 102 LEU A CA 1
ATOM 819 C C . LEU A 1 102 ? -1.823 -3.114 4.431 1.00 90.31 102 LEU A C 1
ATOM 821 O O . LEU A 1 102 ? -0.943 -3.292 5.270 1.00 90.31 102 LEU A O 1
ATOM 825 N N . HIS A 1 103 ? -1.575 -3.099 3.124 1.00 85.19 103 HIS A N 1
ATOM 826 C CA . HIS A 1 103 ? -0.229 -3.204 2.568 1.00 85.19 103 HIS A CA 1
ATOM 827 C C . HIS A 1 103 ? 0.322 -1.824 2.209 1.00 85.19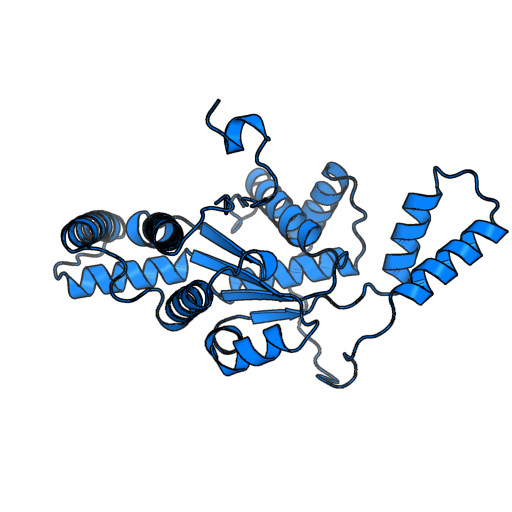 103 HIS A C 1
ATOM 829 O O . HIS A 1 103 ? -0.228 -1.120 1.365 1.00 85.19 103 HIS A O 1
ATOM 835 N N . ILE A 1 104 ? 1.431 -1.428 2.825 1.00 86.12 104 ILE A N 1
ATOM 836 C CA . ILE A 1 104 ? 2.132 -0.171 2.555 1.00 86.12 104 ILE A CA 1
ATOM 837 C C . ILE A 1 104 ? 3.249 -0.439 1.549 1.00 86.12 104 ILE A C 1
ATOM 839 O O . ILE A 1 104 ? 4.148 -1.227 1.821 1.00 86.12 104 ILE A O 1
ATOM 843 N N . VAL A 1 105 ? 3.211 0.242 0.404 1.00 81.50 105 VAL A N 1
ATOM 844 C CA . VAL A 1 105 ? 4.179 0.119 -0.692 1.00 81.50 105 VAL A CA 1
ATOM 845 C C . VAL A 1 105 ? 4.948 1.426 -0.857 1.00 81.50 105 VAL A C 1
ATOM 847 O O . VAL A 1 105 ? 4.422 2.424 -1.349 1.00 81.50 105 VAL A O 1
ATOM 850 N N . LEU A 1 106 ? 6.215 1.430 -0.463 1.00 81.50 106 LEU A N 1
ATOM 851 C CA . LEU A 1 106 ? 7.093 2.591 -0.545 1.00 81.50 106 LEU A CA 1
ATOM 852 C C . LEU A 1 106 ? 7.905 2.570 -1.840 1.00 81.50 106 LEU A C 1
ATOM 854 O O . LEU A 1 106 ? 8.571 1.592 -2.150 1.00 81.50 106 LEU A O 1
ATOM 858 N N . CYS A 1 107 ? 7.884 3.654 -2.602 1.00 80.19 107 CYS A N 1
ATOM 859 C CA . CYS A 1 107 ? 8.569 3.755 -3.891 1.00 80.19 107 CYS A CA 1
ATOM 860 C C . CYS A 1 107 ? 9.675 4.810 -3.808 1.00 80.19 107 CYS A C 1
ATOM 862 O O . CYS A 1 107 ? 9.445 5.976 -4.142 1.00 80.19 107 CYS A O 1
ATOM 864 N N . PHE A 1 108 ? 10.856 4.425 -3.316 1.00 76.56 108 PHE A N 1
ATOM 865 C CA . PHE A 1 108 ? 11.973 5.348 -3.073 1.00 76.56 108 PHE A CA 1
ATOM 866 C C . PHE A 1 108 ? 13.099 5.174 -4.094 1.00 76.56 108 PHE A C 1
ATOM 868 O O . PHE A 1 108 ? 13.453 4.059 -4.482 1.00 76.56 108 PHE A O 1
ATOM 875 N N . SER A 1 109 ? 13.689 6.290 -4.518 1.00 72.38 109 SER A N 1
ATOM 876 C CA . SER A 1 109 ? 14.922 6.308 -5.295 1.00 72.38 109 SER A CA 1
ATOM 877 C C . SER A 1 109 ? 16.132 6.158 -4.367 1.00 72.38 109 SER A C 1
ATOM 879 O O . SER A 1 109 ? 16.237 6.896 -3.385 1.00 72.38 109 SER A O 1
ATOM 881 N N . PRO A 1 110 ? 17.091 5.265 -4.674 1.00 66.00 110 PRO A N 1
ATOM 882 C CA . PRO A 1 110 ? 18.332 5.152 -3.911 1.00 66.00 110 PRO A CA 1
ATOM 883 C C . PRO A 1 110 ? 19.336 6.274 -4.241 1.00 66.00 110 PRO A C 1
ATOM 885 O O . PRO A 1 110 ? 20.416 6.317 -3.653 1.00 66.00 110 PRO A O 1
ATOM 888 N N . ILE A 1 111 ? 19.013 7.154 -5.199 1.00 67.88 111 ILE A N 1
ATOM 889 C CA . ILE A 1 111 ? 19.898 8.229 -5.657 1.00 67.88 111 ILE A CA 1
ATOM 890 C C . ILE A 1 111 ? 19.955 9.349 -4.608 1.00 67.88 111 ILE A C 1
ATOM 892 O O . ILE A 1 111 ? 18.934 9.930 -4.237 1.00 67.88 111 ILE A O 1
ATOM 896 N N . GLY A 1 112 ? 21.175 9.705 -4.200 1.00 69.00 112 GLY A N 1
ATOM 897 C CA . GLY A 1 112 ? 21.455 10.793 -3.261 1.00 69.00 112 GLY A CA 1
ATOM 898 C C . GLY A 1 112 ? 21.369 10.392 -1.783 1.00 69.00 112 GLY A C 1
ATOM 899 O O . GLY A 1 112 ? 20.977 9.284 -1.419 1.00 69.00 112 GLY A O 1
ATOM 900 N N . ASP A 1 113 ? 21.737 11.319 -0.896 1.00 72.50 113 ASP A N 1
ATOM 901 C CA . ASP A 1 113 ? 21.845 11.035 0.544 1.00 72.50 113 ASP A CA 1
ATOM 902 C C . ASP A 1 113 ? 20.498 11.009 1.272 1.00 72.50 113 ASP A C 1
ATOM 904 O O . ASP A 1 113 ? 20.384 10.456 2.366 1.00 72.50 113 ASP A O 1
ATOM 908 N N . ALA A 1 114 ? 19.451 11.566 0.660 1.00 72.25 114 ALA A N 1
ATOM 909 C CA . ALA A 1 114 ? 18.139 11.710 1.278 1.00 72.25 114 ALA A CA 1
ATOM 910 C C . ALA A 1 114 ? 17.482 10.353 1.596 1.00 72.25 114 ALA A C 1
ATOM 912 O O . ALA A 1 114 ? 16.788 10.226 2.603 1.00 72.25 114 ALA A O 1
ATOM 913 N N . PHE A 1 115 ? 17.716 9.325 0.775 1.00 72.06 115 PHE A N 1
ATOM 914 C CA . PHE A 1 115 ? 17.267 7.959 1.056 1.00 72.06 115 PHE A CA 1
ATOM 915 C C . PHE A 1 115 ? 17.996 7.375 2.273 1.00 72.06 115 PHE A C 1
ATOM 917 O O . PHE A 1 115 ? 17.364 6.959 3.241 1.00 72.06 115 PHE A O 1
ATOM 924 N N . ARG A 1 116 ? 19.334 7.435 2.279 1.00 69.88 116 ARG A N 1
ATOM 925 C CA . ARG A 1 116 ? 20.177 6.911 3.370 1.00 69.88 116 ARG A CA 1
ATOM 926 C C . ARG A 1 116 ? 19.916 7.609 4.704 1.00 69.88 116 ARG A C 1
ATOM 928 O O . ARG A 1 116 ? 19.923 6.956 5.745 1.00 69.88 116 ARG A O 1
ATOM 935 N N . ASN A 1 117 ? 19.696 8.922 4.678 1.00 74.81 117 ASN A N 1
ATOM 936 C CA . ASN A 1 117 ? 19.371 9.703 5.869 1.00 74.81 117 ASN A CA 1
ATOM 937 C C . ASN A 1 117 ? 18.017 9.273 6.453 1.00 74.81 117 ASN A C 1
ATOM 939 O O . ASN A 1 117 ? 17.928 9.060 7.659 1.00 74.81 117 ASN A O 1
ATOM 943 N N . ARG A 1 118 ? 17.003 9.038 5.608 1.00 78.81 118 ARG A N 1
ATOM 944 C CA . ARG A 1 118 ? 15.690 8.542 6.053 1.00 78.81 118 ARG A CA 1
ATOM 945 C C . ARG A 1 118 ? 15.750 7.129 6.613 1.00 78.81 118 ARG A C 1
ATOM 947 O O . ARG A 1 118 ? 15.134 6.885 7.638 1.00 78.81 118 ARG A O 1
ATOM 954 N N . LEU A 1 119 ? 16.523 6.222 6.014 1.00 70.94 119 LEU A N 1
ATOM 955 C CA . LEU A 1 119 ? 16.702 4.877 6.580 1.00 70.94 119 LEU A CA 1
ATOM 956 C C . LEU A 1 119 ? 17.359 4.913 7.969 1.00 70.94 119 LEU A C 1
ATOM 958 O O . LEU A 1 119 ? 17.017 4.108 8.829 1.00 70.94 119 LEU A O 1
ATOM 962 N N . ARG A 1 120 ? 18.281 5.860 8.203 1.00 73.00 120 ARG A N 1
ATOM 963 C CA . ARG A 1 120 ? 18.896 6.074 9.525 1.00 73.00 120 ARG A CA 1
ATOM 964 C C . ARG A 1 120 ? 17.924 6.677 10.541 1.00 73.00 120 ARG A C 1
ATOM 966 O O . ARG A 1 120 ? 17.999 6.329 11.712 1.00 73.00 120 ARG A O 1
ATOM 973 N N . GLN A 1 121 ? 17.043 7.574 10.104 1.00 76.31 121 GLN A N 1
ATOM 974 C CA . GLN A 1 121 ? 16.047 8.220 10.965 1.00 76.31 121 GLN A CA 1
ATOM 975 C C . GLN A 1 121 ? 14.853 7.305 11.280 1.00 76.31 121 GLN A C 1
ATOM 977 O O . GLN A 1 121 ? 14.331 7.341 12.390 1.00 76.31 121 GLN A O 1
ATOM 982 N N . PHE A 1 122 ? 14.439 6.468 10.327 1.00 78.69 122 PHE A N 1
ATOM 983 C CA . PHE A 1 122 ? 13.216 5.665 10.389 1.00 78.69 122 PHE A CA 1
ATOM 984 C C . PHE A 1 122 ? 13.531 4.182 10.117 1.00 78.69 122 PHE A C 1
ATOM 986 O O . PHE A 1 122 ? 13.344 3.693 8.999 1.00 78.69 122 PHE A O 1
ATOM 993 N N . PRO A 1 123 ? 14.015 3.433 11.124 1.00 72.00 123 PRO A N 1
ATOM 994 C CA . PRO A 1 123 ? 14.497 2.063 10.938 1.00 72.00 123 PRO A CA 1
ATOM 995 C C . PRO A 1 123 ? 13.402 1.066 10.523 1.00 72.00 123 PRO A C 1
ATOM 997 O O . PRO A 1 123 ? 13.719 0.029 9.941 1.00 72.00 123 PRO A O 1
ATOM 1000 N N . SER A 1 124 ? 12.115 1.362 10.752 1.00 72.69 124 SER A N 1
ATOM 1001 C CA . SER A 1 124 ? 11.016 0.485 10.302 1.00 72.69 124 SER A CA 1
ATOM 1002 C C . SER A 1 124 ? 10.913 0.374 8.783 1.00 72.69 124 SER A C 1
ATOM 1004 O O . SER A 1 124 ? 10.470 -0.656 8.281 1.00 72.69 124 SER A O 1
ATOM 1006 N N . LEU A 1 125 ? 11.407 1.374 8.045 1.00 69.88 125 LEU A N 1
ATOM 1007 C CA . LEU A 1 125 ? 11.479 1.334 6.584 1.00 69.88 125 LEU A CA 1
ATOM 1008 C C . LEU A 1 125 ? 12.370 0.189 6.077 1.00 69.88 125 LEU A C 1
ATOM 1010 O O . LEU A 1 125 ? 12.242 -0.215 4.926 1.00 69.88 125 LEU A O 1
ATOM 1014 N N . VAL A 1 126 ? 13.273 -0.319 6.923 1.00 65.00 126 VAL A N 1
ATOM 1015 C CA . VAL A 1 126 ? 14.126 -1.483 6.642 1.00 65.00 126 VAL A CA 1
ATOM 1016 C C . VAL A 1 126 ? 13.652 -2.709 7.417 1.00 65.00 126 VAL A C 1
ATOM 1018 O O . VAL A 1 126 ? 13.576 -3.799 6.864 1.00 65.00 126 VAL A O 1
ATOM 1021 N N . ASN A 1 127 ? 13.325 -2.548 8.700 1.00 64.19 127 ASN A N 1
ATOM 1022 C CA . ASN A 1 127 ? 13.018 -3.679 9.577 1.00 64.19 127 ASN A CA 1
ATOM 1023 C C . ASN A 1 127 ? 11.642 -4.296 9.288 1.00 64.19 127 ASN A C 1
ATOM 1025 O O . ASN A 1 127 ? 11.460 -5.509 9.426 1.00 64.19 127 ASN A O 1
ATOM 1029 N N . CYS A 1 128 ? 10.675 -3.464 8.897 1.00 64.12 128 CYS A N 1
ATOM 1030 C CA . CYS A 1 128 ? 9.278 -3.851 8.715 1.00 64.12 128 CYS A CA 1
ATOM 1031 C C . CYS A 1 128 ? 8.881 -3.955 7.238 1.00 64.12 128 CYS A C 1
ATOM 1033 O O . CYS A 1 128 ? 7.903 -4.636 6.939 1.00 64.12 128 CYS A O 1
ATOM 1035 N N . CYS A 1 129 ? 9.648 -3.358 6.321 1.00 61.00 129 CYS A N 1
ATOM 1036 C CA . CYS A 1 129 ? 9.438 -3.526 4.887 1.00 61.00 129 CYS A CA 1
ATOM 1037 C C . CYS A 1 129 ? 10.337 -4.616 4.308 1.00 61.00 129 CYS A C 1
ATOM 1039 O O . CYS A 1 129 ? 11.525 -4.669 4.622 1.00 61.00 129 CYS A O 1
ATOM 1041 N N . THR A 1 130 ? 9.816 -5.420 3.382 1.00 55.72 130 THR A N 1
ATOM 1042 C CA . THR A 1 130 ? 10.712 -6.123 2.459 1.00 55.72 130 THR A CA 1
ATOM 1043 C C . THR A 1 130 ? 11.159 -5.161 1.366 1.00 55.72 130 THR A C 1
ATOM 1045 O O . THR A 1 130 ? 10.335 -4.485 0.751 1.00 55.72 130 THR A O 1
ATOM 1048 N N . ILE A 1 131 ? 12.466 -5.074 1.135 1.00 63.12 131 ILE A N 1
ATOM 1049 C CA . ILE A 1 131 ? 13.039 -4.204 0.109 1.00 63.12 131 ILE A CA 1
ATOM 1050 C C . ILE A 1 131 ? 13.201 -5.017 -1.173 1.00 63.12 131 ILE A C 1
ATOM 1052 O O . ILE A 1 131 ? 14.059 -5.895 -1.237 1.00 63.12 131 ILE A O 1
ATOM 1056 N N . ASP A 1 132 ? 12.414 -4.700 -2.199 1.00 55.72 132 ASP A N 1
ATOM 1057 C CA . ASP A 1 132 ? 12.629 -5.226 -3.546 1.00 55.72 132 ASP A CA 1
ATOM 1058 C C . ASP A 1 132 ? 13.444 -4.220 -4.363 1.00 55.72 132 ASP A C 1
ATOM 1060 O O . ASP A 1 132 ? 12.998 -3.109 -4.674 1.00 55.72 132 ASP A O 1
ATOM 1064 N N . TRP A 1 133 ? 14.678 -4.611 -4.679 1.00 56.59 133 TRP A N 1
ATOM 1065 C CA . TRP A 1 133 ? 15.588 -3.832 -5.506 1.00 56.59 133 TRP A CA 1
ATOM 1066 C C . TRP A 1 133 ? 15.326 -4.112 -6.991 1.00 56.59 133 TRP A C 1
ATOM 1068 O O . TRP A 1 133 ? 15.699 -5.153 -7.540 1.00 56.59 133 TRP A O 1
ATOM 1078 N N . PHE A 1 134 ? 14.730 -3.137 -7.666 1.00 50.75 134 PHE A N 1
ATOM 1079 C CA . PHE A 1 134 ? 14.673 -3.025 -9.117 1.00 50.75 134 PHE A CA 1
ATOM 1080 C C . PHE A 1 134 ? 16.006 -2.463 -9.609 1.00 50.75 134 PHE A C 1
ATOM 1082 O O . PHE A 1 134 ? 16.207 -1.245 -9.684 1.00 50.75 134 PHE A O 1
ATOM 1089 N N . SER A 1 135 ? 16.921 -3.374 -9.928 1.00 49.31 135 SER A N 1
ATOM 1090 C CA . SER A 1 135 ? 18.192 -3.062 -10.571 1.00 49.31 135 SER A CA 1
ATOM 1091 C C . SER A 1 135 ? 17.993 -2.443 -11.959 1.00 49.31 135 SER A C 1
ATOM 1093 O O . SER A 1 135 ? 16.887 -2.435 -12.511 1.00 49.31 135 SER A O 1
ATOM 1095 N N . ALA A 1 136 ? 19.084 -1.948 -12.551 1.00 51.59 136 ALA A N 1
ATOM 1096 C CA . ALA A 1 136 ? 19.116 -1.706 -13.989 1.00 51.59 136 ALA A CA 1
ATOM 1097 C C . ALA A 1 136 ? 18.651 -2.973 -14.731 1.00 51.59 136 ALA A C 1
ATOM 1099 O O . ALA A 1 136 ? 18.898 -4.099 -14.279 1.00 51.59 136 ALA A O 1
ATOM 1100 N N . TRP A 1 137 ? 17.915 -2.781 -15.826 1.00 49.47 137 TRP A N 1
ATOM 1101 C CA . TRP A 1 137 ? 17.434 -3.891 -16.640 1.00 49.47 137 TRP A CA 1
ATOM 1102 C C . TRP A 1 137 ? 18.629 -4.672 -17.200 1.00 49.47 137 TRP A C 1
ATOM 1104 O O . TRP A 1 137 ? 19.599 -4.044 -17.627 1.00 49.47 137 TRP A O 1
ATOM 1114 N N . PRO A 1 138 ? 18.579 -6.016 -17.227 1.00 52.25 138 PRO A N 1
ATOM 1115 C CA . PRO A 1 138 ? 19.628 -6.798 -17.865 1.00 52.25 138 PRO A CA 1
ATOM 1116 C C . PRO A 1 138 ? 19.731 -6.430 -19.349 1.00 52.25 138 PRO A C 1
ATOM 1118 O O . PRO A 1 138 ? 18.736 -6.048 -19.976 1.00 52.25 138 PRO A O 1
ATOM 1121 N N . ASN A 1 139 ? 20.936 -6.563 -19.906 1.00 52.66 139 ASN A N 1
ATOM 1122 C CA . ASN A 1 139 ? 21.252 -6.151 -21.276 1.00 52.66 139 ASN A CA 1
ATOM 1123 C C . ASN A 1 139 ? 20.262 -6.704 -22.310 1.00 52.66 139 ASN A C 1
ATOM 1125 O O . ASN A 1 139 ? 19.831 -5.964 -23.192 1.00 52.66 139 ASN A O 1
ATOM 1129 N N . ASP A 1 140 ? 19.821 -7.946 -22.134 1.00 54.41 140 ASP A N 1
ATOM 1130 C CA . ASP A 1 140 ? 18.877 -8.623 -23.026 1.00 54.41 140 ASP A CA 1
ATOM 1131 C C . ASP A 1 140 ? 17.470 -8.000 -22.965 1.00 54.41 140 ASP A C 1
ATOM 1133 O O . ASP A 1 140 ? 16.769 -7.901 -23.973 1.00 54.41 140 ASP A O 1
ATOM 1137 N N . ALA A 1 141 ? 17.055 -7.511 -21.790 1.00 53.59 141 ALA A N 1
ATOM 1138 C CA . ALA A 1 141 ? 15.772 -6.834 -21.614 1.00 53.59 141 ALA A CA 1
ATOM 1139 C C . ALA A 1 141 ? 15.800 -5.409 -22.194 1.00 53.59 141 ALA A C 1
ATOM 1141 O O . ALA A 1 141 ? 14.825 -4.987 -22.818 1.00 53.59 141 ALA A O 1
ATOM 1142 N N . LEU A 1 142 ? 16.917 -4.684 -22.041 1.00 56.78 142 LEU A N 1
ATOM 1143 C CA . LEU A 1 142 ? 17.133 -3.394 -22.713 1.00 56.78 142 LEU A CA 1
ATOM 1144 C C . LEU A 1 142 ? 17.147 -3.560 -24.237 1.00 56.78 142 LEU A C 1
ATOM 1146 O O . LEU A 1 142 ? 16.581 -2.741 -24.961 1.00 56.78 142 LEU A O 1
ATOM 1150 N N . GLU A 1 143 ? 17.748 -4.644 -24.721 1.00 58.59 143 GLU A N 1
ATOM 1151 C CA . GLU A 1 143 ? 17.839 -4.967 -26.140 1.00 58.59 143 GLU A CA 1
ATOM 1152 C C . GLU A 1 143 ? 16.471 -5.292 -26.745 1.00 58.59 143 GLU A C 1
ATOM 1154 O O . GLU A 1 143 ? 16.112 -4.737 -27.783 1.00 58.59 143 GLU A O 1
ATOM 1159 N N . ALA A 1 144 ? 15.666 -6.103 -26.054 1.00 60.88 144 ALA A N 1
ATOM 1160 C CA . ALA A 1 144 ? 14.301 -6.431 -26.460 1.00 60.88 144 ALA A CA 1
ATOM 1161 C C . ALA A 1 144 ? 13.384 -5.193 -26.513 1.00 60.88 144 ALA A C 1
ATOM 1163 O O . ALA A 1 144 ? 12.566 -5.059 -27.428 1.00 60.88 144 ALA A O 1
ATOM 1164 N N . VAL A 1 145 ? 13.533 -4.260 -25.565 1.00 58.69 145 VAL A N 1
ATOM 1165 C CA . VAL A 1 145 ? 12.784 -2.993 -25.563 1.00 58.69 145 VAL A CA 1
ATOM 1166 C C . VAL A 1 145 ? 13.247 -2.082 -26.695 1.00 58.69 145 VAL A C 1
ATOM 1168 O O . VAL A 1 145 ? 12.410 -1.591 -27.452 1.00 58.69 145 VAL A O 1
ATOM 1171 N N . ALA A 1 146 ? 14.558 -1.899 -26.869 1.00 59.75 146 ALA A N 1
ATOM 1172 C CA . ALA A 1 146 ? 15.110 -1.087 -27.951 1.00 59.75 146 ALA A CA 1
ATOM 1173 C C . ALA A 1 146 ? 14.704 -1.623 -29.335 1.00 59.75 146 ALA A C 1
ATOM 1175 O O . ALA A 1 146 ? 14.303 -0.841 -30.194 1.00 59.75 146 ALA A O 1
ATOM 1176 N N . LEU A 1 147 ? 14.718 -2.946 -29.537 1.00 62.78 147 LEU A N 1
ATOM 1177 C CA . LEU A 1 147 ? 14.248 -3.594 -30.768 1.00 62.78 147 LEU A CA 1
ATOM 1178 C C . LEU A 1 147 ? 12.773 -3.296 -31.051 1.00 62.78 147 LEU A C 1
ATOM 1180 O O . LEU A 1 147 ? 12.428 -2.973 -32.186 1.00 62.78 147 LEU A O 1
ATOM 1184 N N . LYS A 1 148 ? 11.908 -3.339 -30.029 1.00 66.06 148 LYS A N 1
ATOM 1185 C CA . LYS A 1 148 ? 10.487 -3.002 -30.194 1.00 66.06 148 LYS A CA 1
ATOM 1186 C C . LYS A 1 148 ? 10.287 -1.531 -30.564 1.00 66.06 148 LYS A C 1
ATOM 1188 O O . LYS A 1 148 ? 9.508 -1.246 -31.464 1.00 66.06 148 LYS A O 1
ATOM 1193 N N . PHE A 1 149 ? 10.983 -0.606 -29.904 1.00 60.91 149 PHE A N 1
ATOM 1194 C CA . PHE A 1 149 ? 10.850 0.830 -30.186 1.00 60.91 149 PHE A CA 1
ATOM 1195 C C . PHE A 1 149 ? 11.459 1.244 -31.532 1.00 60.91 149 PHE A C 1
ATOM 1197 O O . PHE A 1 149 ? 11.002 2.212 -32.129 1.00 60.91 149 PHE A O 1
ATOM 1204 N N . LEU A 1 150 ? 12.467 0.517 -32.023 1.00 65.06 150 LEU A N 1
ATOM 1205 C CA . LEU A 1 150 ? 13.133 0.788 -33.303 1.00 65.06 150 LEU A CA 1
ATOM 1206 C C . LEU A 1 150 ? 12.511 0.042 -34.491 1.00 65.06 150 LEU A C 1
ATOM 1208 O O . LEU A 1 150 ? 12.993 0.219 -35.612 1.00 65.06 150 LEU A O 1
ATOM 1212 N N . ASN A 1 151 ? 11.488 -0.790 -34.271 1.00 66.06 151 ASN A N 1
ATOM 1213 C CA . ASN A 1 151 ? 10.815 -1.529 -35.343 1.00 66.06 151 ASN A CA 1
ATOM 1214 C C . ASN A 1 151 ? 10.031 -0.605 -36.283 1.00 66.06 151 ASN A C 1
ATOM 1216 O O . ASN A 1 151 ? 10.088 -0.802 -37.492 1.00 66.06 151 ASN A O 1
ATOM 1220 N N . ASP A 1 152 ? 9.383 0.427 -35.739 1.00 61.81 152 ASP A N 1
ATOM 1221 C CA . ASP A 1 152 ? 8.578 1.386 -36.513 1.00 61.81 152 ASP A CA 1
ATOM 1222 C C . ASP A 1 152 ? 9.384 2.618 -36.964 1.00 61.81 152 ASP A C 1
ATOM 1224 O O . ASP A 1 152 ? 8.845 3.546 -37.568 1.00 61.81 152 ASP A O 1
ATOM 1228 N N . VAL A 1 153 ? 10.686 2.649 -36.660 1.00 66.81 153 VAL A N 1
ATOM 1229 C CA . VAL A 1 153 ? 11.594 3.724 -37.067 1.00 66.81 153 VAL A CA 1
ATOM 1230 C C . VAL A 1 153 ? 12.402 3.242 -38.265 1.00 66.81 153 VAL A C 1
ATOM 1232 O O . VAL A 1 153 ? 13.038 2.185 -38.215 1.00 66.81 153 VAL A O 1
ATOM 1235 N N . ASP A 1 154 ? 12.390 4.033 -39.337 1.00 63.94 154 ASP A N 1
ATOM 1236 C CA . ASP A 1 154 ? 13.093 3.728 -40.582 1.00 63.94 154 ASP A CA 1
ATOM 1237 C C . ASP A 1 154 ? 14.604 3.968 -40.407 1.00 63.94 154 ASP A C 1
ATOM 1239 O O . ASP A 1 154 ? 15.156 5.021 -40.730 1.00 63.94 154 ASP A O 1
ATOM 1243 N N . VAL A 1 155 ? 15.270 3.006 -39.763 1.00 67.25 155 VAL A N 1
ATOM 1244 C CA . VAL A 1 155 ? 16.710 3.025 -39.489 1.00 67.25 155 VAL A CA 1
ATOM 1245 C C . VAL A 1 155 ? 17.365 1.809 -40.119 1.00 67.25 155 VAL A C 1
ATOM 1247 O O . VAL A 1 155 ? 16.906 0.678 -39.948 1.00 67.25 155 VAL A O 1
ATOM 1250 N N . SER A 1 156 ? 18.491 2.023 -40.802 1.00 72.50 156 SER A N 1
ATOM 1251 C CA . SER A 1 156 ? 19.251 0.917 -41.387 1.00 72.50 156 SER A CA 1
ATOM 1252 C C . SER A 1 156 ? 19.737 -0.055 -40.305 1.00 72.50 156 SER A C 1
ATOM 1254 O O . SER A 1 156 ? 20.055 0.340 -39.179 1.00 72.50 156 SER A O 1
ATOM 1256 N N . SER A 1 157 ? 19.876 -1.335 -40.655 1.00 67.19 157 SER A N 1
ATOM 1257 C CA . SER A 1 157 ? 20.290 -2.414 -39.741 1.00 67.19 157 SER A CA 1
ATOM 1258 C C . SER A 1 157 ? 21.594 -2.098 -38.994 1.00 67.19 157 SER A C 1
ATOM 1260 O O . SER A 1 157 ? 21.769 -2.470 -37.837 1.00 67.19 157 SER A O 1
ATOM 1262 N N . LYS A 1 158 ? 22.496 -1.354 -39.646 1.00 67.81 158 LYS A N 1
ATOM 1263 C CA . LYS A 1 158 ? 23.791 -0.935 -39.098 1.00 67.81 158 LYS A CA 1
ATOM 1264 C C . LYS A 1 158 ? 23.663 0.225 -38.103 1.00 67.81 158 LYS A C 1
ATOM 1266 O O . LYS A 1 158 ? 24.398 0.274 -37.125 1.00 67.81 158 LYS A O 1
ATOM 1271 N N . GLN A 1 159 ? 22.729 1.151 -38.323 1.00 64.06 159 GLN A N 1
ATOM 1272 C CA . GLN A 1 159 ? 22.432 2.245 -37.389 1.00 64.06 159 GLN A CA 1
ATOM 1273 C C . GLN A 1 159 ? 21.644 1.747 -36.173 1.00 64.06 159 GLN A C 1
ATOM 1275 O O . GLN A 1 159 ? 21.918 2.182 -35.058 1.00 64.06 159 GLN A O 1
ATOM 1280 N N . ARG A 1 160 ? 20.734 0.783 -36.366 1.00 66.19 160 ARG A N 1
ATOM 1281 C CA . ARG A 1 160 ? 19.951 0.158 -35.289 1.00 66.19 160 ARG A CA 1
ATOM 1282 C C . ARG A 1 160 ? 20.855 -0.491 -34.233 1.00 66.19 160 ARG A C 1
ATOM 1284 O O . ARG A 1 160 ? 20.681 -0.220 -33.050 1.00 66.19 160 ARG A O 1
ATOM 1291 N N . GLY A 1 161 ? 21.885 -1.231 -34.657 1.00 60.50 161 GLY A N 1
ATOM 1292 C CA . GLY A 1 161 ? 22.882 -1.809 -33.744 1.00 60.50 161 GLY A CA 1
ATOM 1293 C C . GLY A 1 161 ? 23.658 -0.763 -32.929 1.00 60.50 161 GLY A C 1
ATOM 1294 O O . GLY A 1 161 ? 23.854 -0.940 -31.728 1.00 60.50 161 GLY A O 1
ATOM 1295 N N . HIS A 1 162 ? 24.037 0.367 -33.538 1.00 63.56 162 HIS A N 1
ATOM 1296 C CA . HIS A 1 162 ? 24.718 1.450 -32.817 1.00 63.56 162 HIS A CA 1
ATOM 1297 C C . HIS A 1 162 ? 23.795 2.174 -31.829 1.00 63.56 162 HIS A C 1
ATOM 1299 O O . HIS A 1 162 ? 24.224 2.471 -30.719 1.00 63.56 162 HIS A O 1
ATOM 1305 N N . ILE A 1 163 ? 22.527 2.411 -32.186 1.00 58.19 163 ILE A N 1
ATOM 1306 C CA . ILE A 1 163 ? 21.539 3.024 -31.282 1.00 58.19 163 ILE A CA 1
ATOM 1307 C C . ILE A 1 163 ? 21.283 2.109 -30.080 1.00 58.19 163 ILE A C 1
ATOM 1309 O O . ILE A 1 163 ? 21.288 2.581 -28.947 1.00 58.19 163 ILE A O 1
ATOM 1313 N N . MET A 1 164 ? 21.147 0.799 -30.306 1.00 56.81 164 MET A N 1
ATOM 1314 C CA . MET A 1 164 ? 21.011 -0.195 -29.234 1.00 56.81 164 MET A CA 1
ATOM 1315 C C . MET A 1 164 ? 22.232 -0.194 -28.305 1.00 56.81 164 MET A C 1
ATOM 1317 O O . MET A 1 164 ? 22.071 -0.171 -27.087 1.00 56.81 164 MET A O 1
ATOM 1321 N N . SER A 1 165 ? 23.447 -0.142 -28.862 1.00 54.91 165 SER A N 1
ATOM 1322 C CA . SER A 1 165 ? 24.686 -0.038 -28.079 1.00 54.91 165 SER A CA 1
ATOM 1323 C C . SER A 1 165 ? 24.772 1.267 -27.279 1.00 54.91 165 SER A C 1
ATOM 1325 O O . SER A 1 165 ? 25.276 1.264 -26.160 1.00 54.91 165 SER A O 1
ATOM 1327 N N . MET A 1 166 ? 24.269 2.376 -27.826 1.00 53.53 166 MET A N 1
ATOM 1328 C CA . MET A 1 166 ? 24.256 3.676 -27.154 1.00 53.53 166 MET A CA 1
ATOM 1329 C C . MET A 1 166 ? 23.229 3.695 -26.009 1.00 53.53 166 MET A C 1
ATOM 1331 O O . MET A 1 166 ? 23.545 4.131 -24.908 1.00 53.53 166 MET A O 1
ATOM 1335 N N . CYS A 1 167 ? 22.029 3.141 -26.224 1.00 45.94 167 CYS A N 1
ATOM 1336 C CA . CYS A 1 167 ? 21.010 2.970 -25.183 1.00 45.94 167 CYS A CA 1
ATOM 1337 C C . CYS A 1 167 ? 21.487 2.067 -24.035 1.00 45.94 167 CYS A C 1
ATOM 1339 O O . CYS A 1 167 ? 21.164 2.362 -22.885 1.00 45.94 167 CYS A O 1
ATOM 1341 N N . LYS A 1 168 ? 22.272 1.019 -24.331 1.00 51.28 168 LYS A N 1
ATOM 1342 C CA . LYS A 1 168 ? 22.942 0.170 -23.328 1.00 51.28 168 LYS A CA 1
ATOM 1343 C C . LYS A 1 168 ? 23.951 0.977 -22.497 1.00 51.28 168 LYS A C 1
ATOM 1345 O O . LYS A 1 168 ? 23.861 0.984 -21.275 1.00 51.28 168 LYS A O 1
ATOM 1350 N N . MET A 1 169 ? 24.823 1.743 -23.157 1.00 47.06 169 MET A N 1
ATOM 1351 C CA . MET A 1 169 ? 25.888 2.527 -22.510 1.00 47.06 169 MET A CA 1
ATOM 1352 C C . MET A 1 169 ? 25.371 3.610 -21.542 1.00 47.06 169 MET A C 1
ATOM 1354 O O . MET A 1 169 ? 26.044 3.929 -20.571 1.00 47.06 169 MET A O 1
ATOM 1358 N N . PHE A 1 170 ? 24.174 4.169 -21.760 1.00 43.84 170 PHE A N 1
ATOM 1359 C CA . PHE A 1 170 ? 23.599 5.182 -20.858 1.00 43.84 170 PHE A CA 1
ATOM 1360 C C . PHE A 1 170 ? 23.000 4.624 -19.551 1.00 43.84 170 PHE A C 1
ATOM 1362 O O . PHE A 1 170 ? 22.672 5.417 -18.669 1.00 43.84 170 PHE A O 1
ATOM 1369 N N . HIS A 1 171 ? 22.811 3.304 -19.424 1.00 44.31 171 HIS A N 1
ATOM 1370 C CA . HIS A 1 171 ? 22.077 2.682 -18.308 1.00 44.31 171 HIS A CA 1
ATOM 1371 C C . HIS A 1 171 ? 22.958 1.910 -17.305 1.00 44.31 171 HIS A C 1
ATOM 1373 O O . HIS A 1 171 ? 22.423 1.383 -16.326 1.00 44.31 171 HIS A O 1
ATOM 1379 N N . GLU A 1 172 ? 24.275 1.838 -17.510 1.00 42.19 172 GLU A N 1
ATOM 1380 C CA . GLU A 1 172 ? 25.193 1.114 -16.620 1.00 42.19 172 GLU A CA 1
ATOM 1381 C C . GLU A 1 172 ? 25.745 2.010 -15.495 1.00 42.19 172 GLU A C 1
ATOM 1383 O O . GLU A 1 172 ? 26.480 2.954 -15.753 1.00 42.19 172 GLU A O 1
ATOM 1388 N N . ASP A 1 173 ? 25.348 1.707 -14.251 1.00 37.28 173 ASP A N 1
ATOM 1389 C CA . ASP A 1 173 ? 26.215 1.613 -13.059 1.00 37.28 173 ASP A CA 1
ATOM 1390 C C . ASP A 1 173 ? 25.380 1.092 -11.863 1.00 37.28 173 ASP A C 1
ATOM 1392 O O . ASP A 1 173 ? 24.398 1.716 -11.449 1.00 37.28 173 ASP A O 1
ATOM 1396 N N . GLY A 1 174 ? 25.724 -0.079 -11.300 1.00 34.06 174 GLY A N 1
ATOM 1397 C CA . GLY A 1 174 ? 24.918 -0.704 -10.238 1.00 34.06 174 GLY A CA 1
ATOM 1398 C C . GLY A 1 174 ? 25.561 -1.869 -9.470 1.00 34.06 174 GLY A C 1
ATOM 1399 O O . GLY A 1 174 ? 25.797 -2.947 -10.006 1.00 34.06 174 GLY A O 1
ATOM 1400 N N . ILE A 1 175 ? 25.753 -1.633 -8.168 1.00 39.72 175 ILE A N 1
ATOM 1401 C CA . ILE A 1 175 ? 26.413 -2.437 -7.123 1.00 39.72 175 ILE A CA 1
ATOM 1402 C C . ILE A 1 175 ? 25.506 -3.588 -6.641 1.00 39.72 175 ILE A C 1
ATOM 1404 O O . ILE A 1 175 ? 24.813 -3.450 -5.636 1.00 39.72 175 ILE A O 1
ATOM 1408 N N . ILE A 1 176 ? 25.454 -4.716 -7.355 1.00 39.97 176 ILE A N 1
ATOM 1409 C CA . ILE A 1 176 ? 24.655 -5.889 -6.916 1.00 39.97 176 ILE A CA 1
ATOM 1410 C C . ILE A 1 176 ? 25.475 -7.182 -6.800 1.00 39.97 176 ILE A C 1
ATOM 1412 O O . ILE A 1 176 ? 25.046 -8.121 -6.135 1.00 39.97 176 ILE A O 1
ATOM 1416 N N . SER A 1 177 ? 26.705 -7.214 -7.314 1.00 39.72 177 SER A N 1
ATOM 1417 C CA . SER A 1 177 ? 27.581 -8.383 -7.148 1.00 39.72 177 SER A CA 1
ATOM 1418 C C . SER A 1 177 ? 28.129 -8.559 -5.721 1.00 39.72 177 SER A C 1
ATOM 1420 O O . SER A 1 177 ? 28.562 -9.657 -5.388 1.00 39.72 177 SER A O 1
ATOM 1422 N N . ASP A 1 178 ? 28.112 -7.517 -4.883 1.00 35.03 178 ASP A N 1
ATOM 1423 C CA . ASP A 1 178 ? 28.780 -7.543 -3.569 1.00 35.03 178 ASP A CA 1
ATOM 1424 C C . ASP A 1 178 ? 27.892 -7.999 -2.403 1.00 35.03 178 ASP A C 1
ATOM 1426 O O . ASP A 1 178 ? 28.406 -8.303 -1.330 1.00 35.03 178 ASP A O 1
ATOM 1430 N N . LEU A 1 179 ? 26.565 -8.042 -2.569 1.00 36.78 179 LEU A N 1
ATOM 1431 C CA . LEU A 1 179 ? 25.667 -8.149 -1.413 1.00 36.78 179 LEU A CA 1
ATOM 1432 C C . LEU A 1 179 ? 25.224 -9.577 -1.060 1.00 36.78 179 LEU A C 1
ATOM 1434 O O . LEU A 1 179 ? 25.078 -9.842 0.128 1.00 36.78 179 LEU A O 1
ATOM 1438 N N . PHE A 1 180 ? 25.062 -10.512 -2.012 1.00 38.25 180 PHE A N 1
ATOM 1439 C CA . PHE A 1 180 ? 24.627 -11.889 -1.693 1.00 38.25 180 PHE A CA 1
ATOM 1440 C C . PHE A 1 180 ? 25.086 -12.945 -2.723 1.00 38.25 180 PHE A C 1
ATOM 1442 O O . PHE A 1 180 ? 24.347 -13.256 -3.660 1.00 38.25 180 PHE A O 1
ATOM 1449 N N . PRO A 1 181 ? 26.270 -13.561 -2.560 1.00 36.69 181 PRO A N 1
ATOM 1450 C CA . PRO A 1 181 ? 26.657 -14.716 -3.362 1.00 36.69 181 PRO A CA 1
ATOM 1451 C C . PRO A 1 181 ? 26.049 -16.018 -2.802 1.00 36.69 181 PRO A C 1
ATOM 1453 O O . PRO A 1 181 ? 26.289 -16.377 -1.653 1.00 36.69 181 PRO A O 1
ATOM 1456 N N . GLY A 1 182 ? 25.308 -16.763 -3.635 1.00 40.28 182 GLY A N 1
ATOM 1457 C CA . GLY A 1 182 ? 25.079 -18.206 -3.433 1.00 40.28 182 GLY A CA 1
ATOM 1458 C C . GLY A 1 182 ? 23.721 -18.678 -2.893 1.00 40.28 182 GLY A C 1
ATOM 1459 O O . GLY A 1 182 ? 23.612 -19.845 -2.525 1.00 40.28 182 GLY A O 1
ATOM 1460 N N . VAL A 1 183 ? 22.675 -17.847 -2.856 1.00 37.50 183 VAL A N 1
ATOM 1461 C CA . VAL A 1 183 ? 21.342 -18.293 -2.398 1.00 37.50 183 VAL A CA 1
ATOM 1462 C C . VAL A 1 183 ? 20.505 -18.814 -3.572 1.00 37.50 183 VAL A C 1
ATOM 1464 O O . VAL A 1 183 ? 20.148 -18.054 -4.468 1.00 37.50 183 VAL A O 1
ATOM 1467 N N . VAL A 1 184 ? 20.159 -20.106 -3.552 1.00 44.78 184 VAL A N 1
ATOM 1468 C CA . VAL A 1 184 ? 19.192 -20.718 -4.480 1.00 44.78 184 VAL A CA 1
ATOM 1469 C C . VAL A 1 184 ? 17.863 -20.890 -3.748 1.00 44.78 184 VAL A C 1
ATOM 1471 O O . VAL A 1 184 ? 17.750 -21.713 -2.841 1.00 44.78 184 VAL A O 1
ATOM 1474 N N . LEU A 1 185 ? 16.868 -20.089 -4.127 1.00 36.91 185 LEU A N 1
ATOM 1475 C CA . LEU A 1 185 ? 15.508 -20.171 -3.592 1.00 36.91 185 LEU A CA 1
ATOM 1476 C C . LEU A 1 185 ? 14.718 -21.297 -4.290 1.00 36.91 185 LEU A C 1
ATOM 1478 O O . LEU A 1 185 ? 14.886 -21.501 -5.497 1.00 36.91 185 LEU A O 1
ATOM 1482 N N . PRO A 1 186 ? 13.856 -22.033 -3.567 1.00 40.81 186 PRO A N 1
ATOM 1483 C CA . PRO A 1 186 ? 12.979 -23.033 -4.170 1.00 40.81 186 PRO A CA 1
ATOM 1484 C C . PRO A 1 186 ? 11.953 -22.367 -5.102 1.00 40.81 186 PRO A C 1
ATOM 1486 O O . PRO A 1 186 ? 11.379 -21.335 -4.763 1.00 40.81 186 PRO A O 1
ATOM 1489 N N . LYS A 1 187 ? 11.708 -22.959 -6.279 1.00 44.38 187 LYS A N 1
ATOM 1490 C CA . LYS A 1 187 ? 10.683 -22.485 -7.224 1.00 44.38 187 LYS A CA 1
ATOM 1491 C C . LYS A 1 187 ? 9.291 -22.850 -6.706 1.00 44.38 187 LYS A C 1
ATOM 1493 O O . LYS A 1 187 ? 8.907 -24.015 -6.781 1.00 44.38 187 LYS A O 1
ATOM 1498 N N . ALA A 1 188 ? 8.541 -21.871 -6.212 1.00 53.44 188 ALA A N 1
ATOM 1499 C CA . ALA A 1 188 ? 7.092 -21.999 -6.118 1.00 53.44 188 ALA A CA 1
ATOM 1500 C C . ALA A 1 188 ? 6.480 -22.009 -7.535 1.00 53.44 188 ALA A C 1
ATOM 1502 O O . ALA A 1 188 ? 7.013 -21.390 -8.461 1.00 53.44 188 ALA A O 1
ATOM 1503 N N . ASP A 1 189 ? 5.407 -22.780 -7.723 1.00 64.12 189 ASP A N 1
ATOM 1504 C CA . ASP A 1 189 ? 4.745 -22.924 -9.021 1.00 64.12 189 ASP A CA 1
ATOM 1505 C C . ASP A 1 189 ? 3.816 -21.730 -9.278 1.00 64.12 189 ASP A C 1
ATOM 1507 O O . ASP A 1 189 ? 2.690 -21.669 -8.785 1.00 64.12 189 ASP A O 1
ATOM 1511 N N . TYR A 1 190 ? 4.317 -20.764 -10.048 1.00 72.44 190 TYR A N 1
ATOM 1512 C CA . TYR A 1 190 ? 3.576 -19.577 -10.475 1.00 72.44 190 TYR A CA 1
ATOM 1513 C C . TYR A 1 190 ? 3.077 -19.670 -11.918 1.00 72.44 190 TYR A C 1
ATOM 1515 O O . TYR A 1 190 ? 2.738 -18.640 -12.495 1.00 72.44 190 TYR A O 1
ATOM 1523 N N . ALA A 1 191 ? 2.998 -20.860 -12.526 1.00 78.50 191 ALA A N 1
ATOM 1524 C CA . ALA A 1 191 ? 2.640 -20.999 -13.943 1.00 78.50 191 ALA A CA 1
ATOM 1525 C C . ALA A 1 191 ? 1.306 -20.311 -14.300 1.00 78.50 191 ALA A C 1
ATOM 1527 O O . ALA A 1 191 ? 1.178 -19.665 -15.342 1.00 78.50 191 ALA A O 1
ATOM 1528 N N . ALA A 1 192 ? 0.323 -20.396 -13.401 1.00 78.31 192 ALA A N 1
ATOM 1529 C CA . ALA A 1 192 ? -0.976 -19.752 -13.556 1.00 78.31 192 ALA A CA 1
ATOM 1530 C C . ALA A 1 192 ? -0.896 -18.213 -13.508 1.00 78.31 192 ALA A C 1
ATOM 1532 O O . ALA A 1 192 ? -1.517 -17.530 -14.328 1.00 78.31 192 ALA A O 1
ATOM 1533 N N . MET A 1 193 ? -0.089 -17.676 -12.588 1.00 80.75 193 MET A N 1
ATOM 1534 C CA . MET A 1 193 ? 0.162 -16.240 -12.466 1.00 80.75 193 MET A CA 1
ATOM 1535 C C . MET A 1 193 ? 0.965 -15.725 -13.655 1.00 80.75 193 MET A C 1
ATOM 1537 O O . MET A 1 193 ? 0.617 -14.699 -14.228 1.00 80.75 193 MET A O 1
ATOM 1541 N N . GLU A 1 194 ? 1.985 -16.461 -14.088 1.00 83.50 194 GLU A N 1
ATOM 1542 C CA . GLU A 1 194 ? 2.792 -16.113 -15.252 1.00 83.50 194 GLU A CA 1
ATOM 1543 C C . GLU A 1 194 ? 1.935 -16.037 -16.525 1.00 83.50 194 GLU A C 1
ATOM 1545 O O . GLU A 1 194 ? 2.063 -15.091 -17.304 1.00 83.50 194 GLU A O 1
ATOM 1550 N N . ALA A 1 195 ? 1.001 -16.975 -16.710 1.00 85.62 195 ALA A N 1
ATOM 1551 C CA . ALA A 1 195 ? 0.049 -16.939 -17.816 1.00 85.62 195 ALA A CA 1
ATOM 1552 C C . ALA A 1 195 ? -0.857 -15.694 -17.752 1.00 85.62 195 ALA A C 1
ATOM 1554 O O . ALA A 1 195 ? -0.962 -14.956 -18.732 1.00 85.62 195 ALA A O 1
ATOM 1555 N N . ALA A 1 196 ? -1.456 -15.408 -16.590 1.00 85.69 196 ALA A N 1
ATOM 1556 C CA . ALA A 1 196 ? -2.292 -14.219 -16.398 1.00 85.69 196 ALA A CA 1
ATOM 1557 C C . ALA A 1 196 ? -1.508 -12.910 -16.597 1.00 85.69 196 ALA A C 1
ATOM 1559 O O . ALA A 1 196 ? -2.011 -11.952 -17.183 1.00 85.69 196 ALA A O 1
ATOM 1560 N N . MET A 1 197 ? -0.248 -12.884 -16.170 1.00 85.94 197 MET A N 1
ATOM 1561 C CA . MET A 1 197 ? 0.662 -11.764 -16.361 1.00 85.94 197 MET A CA 1
ATOM 1562 C C . MET A 1 197 ? 1.031 -11.537 -17.825 1.00 85.94 197 MET A C 1
ATOM 1564 O O . MET A 1 197 ? 1.094 -10.387 -18.264 1.00 85.94 197 MET A O 1
ATOM 1568 N N . ARG A 1 198 ? 1.266 -12.603 -18.598 1.00 88.75 198 ARG A N 1
ATOM 1569 C CA . ARG A 1 198 ? 1.505 -12.503 -20.048 1.00 88.75 198 ARG A CA 1
ATOM 1570 C C . ARG A 1 198 ? 0.283 -11.926 -20.764 1.00 88.75 198 ARG A C 1
ATOM 1572 O O . ARG A 1 198 ? 0.444 -11.036 -21.600 1.00 88.75 198 ARG A O 1
ATOM 1579 N N . ASP A 1 199 ? -0.920 -12.333 -20.364 1.00 87.75 199 ASP A N 1
ATOM 1580 C CA . ASP A 1 199 ? -2.173 -11.780 -20.890 1.00 87.75 199 ASP A CA 1
ATOM 1581 C C . ASP A 1 199 ? -2.367 -10.304 -20.498 1.00 87.75 199 ASP A C 1
ATOM 1583 O O . ASP A 1 199 ? -2.747 -9.475 -21.330 1.00 87.75 199 ASP A O 1
ATOM 1587 N N . ALA A 1 200 ? -2.048 -9.939 -19.253 1.00 86.81 200 ALA A N 1
ATOM 1588 C CA . ALA A 1 200 ? -2.057 -8.552 -18.787 1.00 86.81 200 ALA A CA 1
ATOM 1589 C C . ALA A 1 200 ? -1.026 -7.683 -19.535 1.00 86.81 200 ALA A C 1
ATOM 1591 O O . ALA A 1 200 ? -1.326 -6.554 -19.932 1.00 86.81 200 ALA A O 1
ATOM 1592 N N . CYS A 1 201 ? 0.169 -8.218 -19.810 1.00 86.19 201 CYS A N 1
ATOM 1593 C CA . CYS A 1 201 ? 1.181 -7.549 -20.629 1.00 86.19 201 CYS A CA 1
ATOM 1594 C C . CYS A 1 201 ? 0.679 -7.314 -22.055 1.00 86.19 201 CYS A C 1
ATOM 1596 O O . CYS A 1 201 ? 0.840 -6.208 -22.572 1.00 86.19 201 CYS A O 1
ATOM 1598 N N . ALA A 1 202 ? 0.026 -8.308 -22.665 1.00 86.62 202 ALA A N 1
ATOM 1599 C CA . ALA A 1 202 ? -0.558 -8.178 -23.996 1.00 86.62 202 ALA A CA 1
ATOM 1600 C C . ALA A 1 202 ? -1.625 -7.070 -24.039 1.00 86.62 202 ALA A C 1
ATOM 1602 O O . ALA A 1 202 ? -1.568 -6.203 -24.912 1.00 86.62 202 ALA A O 1
ATOM 1603 N N . LYS A 1 203 ? -2.529 -7.023 -23.048 1.00 86.38 203 LYS A N 1
ATOM 1604 C CA . LYS A 1 203 ? -3.543 -5.956 -22.918 1.00 86.38 203 LYS A CA 1
ATOM 1605 C C . LYS A 1 203 ? -2.925 -4.562 -22.776 1.00 86.38 203 LYS A C 1
ATOM 1607 O O . LYS A 1 203 ? -3.460 -3.598 -23.315 1.00 86.38 203 LYS A O 1
ATOM 1612 N N . ARG A 1 204 ? -1.790 -4.448 -22.079 1.00 82.00 204 ARG A N 1
ATOM 1613 C CA . ARG A 1 204 ? -1.067 -3.181 -21.859 1.00 82.00 204 ARG A CA 1
ATOM 1614 C C . ARG A 1 204 ? -0.025 -2.850 -22.928 1.00 82.00 204 ARG A C 1
ATOM 1616 O O . ARG A 1 204 ? 0.681 -1.853 -22.791 1.00 82.00 204 ARG A O 1
ATOM 1623 N N . ASN A 1 205 ? 0.095 -3.670 -23.972 1.00 83.62 205 ASN A N 1
ATOM 1624 C CA . ASN A 1 205 ? 1.144 -3.571 -24.991 1.00 83.62 205 ASN A CA 1
ATOM 1625 C C . ASN A 1 205 ? 2.584 -3.578 -24.413 1.00 83.62 205 ASN A C 1
ATOM 1627 O O . ASN A 1 205 ? 3.526 -3.027 -24.997 1.00 83.62 205 ASN A O 1
ATOM 1631 N N . LEU A 1 206 ? 2.776 -4.227 -23.264 1.00 82.25 206 LEU A N 1
ATOM 1632 C CA . LEU A 1 206 ? 4.071 -4.409 -22.609 1.00 82.25 206 LEU A CA 1
ATOM 1633 C C . LEU A 1 206 ? 4.761 -5.676 -23.124 1.00 82.25 206 LEU A C 1
ATOM 1635 O O . LEU A 1 206 ? 4.103 -6.622 -23.549 1.00 82.25 206 LEU A O 1
ATOM 1639 N N . GLN A 1 207 ? 6.097 -5.694 -23.102 1.00 79.19 207 GLN A N 1
ATOM 1640 C 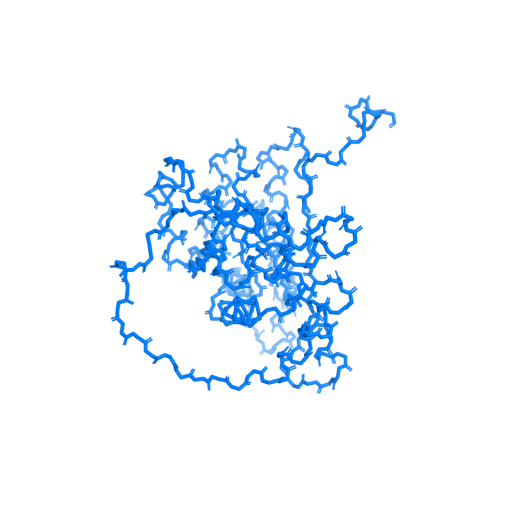CA . GLN A 1 207 ? 6.868 -6.901 -23.411 1.00 79.19 207 GLN A CA 1
ATOM 1641 C C . GLN A 1 207 ? 7.052 -7.737 -22.139 1.00 79.19 207 GLN A C 1
ATOM 1643 O O . GLN A 1 207 ? 7.699 -7.254 -21.207 1.00 79.19 207 GLN A O 1
ATOM 1648 N N . PRO A 1 208 ? 6.522 -8.972 -22.084 1.00 82.69 208 PRO A N 1
ATOM 1649 C CA . PRO A 1 208 ? 6.693 -9.855 -20.939 1.00 82.69 208 PRO A CA 1
ATOM 1650 C C . PRO A 1 208 ? 8.080 -10.512 -20.988 1.00 82.69 208 PRO A C 1
ATOM 1652 O O . PRO A 1 208 ? 8.212 -11.689 -21.325 1.00 82.69 208 PRO A O 1
ATOM 1655 N N . THR A 1 209 ? 9.135 -9.745 -20.702 1.00 81.94 209 THR A N 1
ATOM 1656 C CA . THR A 1 209 ? 10.481 -10.314 -20.539 1.00 81.94 209 THR A CA 1
ATOM 1657 C C . THR A 1 209 ? 10.506 -11.200 -19.295 1.00 81.94 209 THR A C 1
ATOM 1659 O O . THR A 1 209 ? 9.840 -10.898 -18.304 1.00 81.94 209 THR A O 1
ATOM 1662 N N . GLU A 1 210 ? 11.283 -12.286 -19.313 1.00 71.62 210 GLU A N 1
ATOM 1663 C CA . GLU A 1 210 ? 11.356 -13.196 -18.158 1.00 71.62 210 GLU A CA 1
ATOM 1664 C C . GLU A 1 210 ? 11.796 -12.471 -16.882 1.00 71.62 210 GLU A C 1
ATOM 1666 O O . GLU A 1 210 ? 11.231 -12.701 -15.818 1.00 71.62 210 GLU A O 1
ATOM 1671 N N . TYR A 1 211 ? 12.724 -11.515 -16.996 1.00 71.50 211 TYR A N 1
ATOM 1672 C CA . TYR A 1 211 ? 13.137 -10.663 -15.880 1.00 71.50 211 TYR A CA 1
ATOM 1673 C C . TYR A 1 211 ? 11.971 -9.844 -15.301 1.00 71.50 211 TYR A C 1
ATOM 1675 O O . TYR A 1 211 ? 11.818 -9.757 -14.085 1.00 71.50 211 TYR A O 1
ATOM 1683 N N . PHE A 1 212 ? 11.131 -9.253 -16.155 1.00 76.62 212 PHE A N 1
ATOM 1684 C CA . PHE A 1 212 ? 9.984 -8.452 -15.725 1.00 76.62 212 PHE A CA 1
ATOM 1685 C C . PHE A 1 212 ? 8.893 -9.304 -15.061 1.00 76.62 212 PHE A C 1
ATOM 1687 O O . PHE A 1 212 ? 8.326 -8.903 -14.039 1.00 76.62 212 PHE A O 1
ATOM 1694 N N . LEU A 1 213 ? 8.620 -10.489 -15.618 1.00 78.50 213 LEU A N 1
ATOM 1695 C CA . LEU A 1 213 ? 7.686 -11.451 -15.035 1.00 78.50 213 LEU A CA 1
ATOM 1696 C C . LEU A 1 213 ? 8.186 -11.924 -13.670 1.00 78.50 213 LEU A C 1
ATOM 1698 O O . LEU A 1 213 ? 7.461 -11.810 -12.685 1.00 78.50 213 LEU A O 1
ATOM 1702 N N . LEU A 1 214 ? 9.455 -12.332 -13.593 1.00 73.19 214 LEU A N 1
ATOM 1703 C CA . LEU A 1 214 ? 10.102 -12.732 -12.348 1.00 73.19 214 LEU A CA 1
ATOM 1704 C C . LEU A 1 214 ? 10.033 -11.621 -11.299 1.00 73.19 214 LEU A C 1
ATOM 1706 O O . LEU A 1 214 ? 9.687 -11.893 -10.156 1.00 73.19 214 LEU A O 1
ATOM 1710 N N . LYS A 1 215 ? 10.311 -10.367 -11.673 1.00 69.88 215 LYS A N 1
ATOM 1711 C CA . LYS A 1 215 ? 10.256 -9.236 -10.738 1.00 69.88 215 LYS A CA 1
ATOM 1712 C C . LYS A 1 215 ? 8.864 -8.956 -10.199 1.00 69.88 215 LYS A C 1
ATOM 1714 O O . LYS A 1 215 ? 8.713 -8.587 -9.044 1.00 69.88 215 LYS A O 1
ATOM 1719 N N . SER A 1 216 ? 7.844 -9.161 -11.012 1.00 78.69 216 SER A N 1
ATOM 1720 C CA . SER A 1 216 ? 6.467 -8.965 -10.568 1.00 78.69 216 SER A CA 1
ATOM 1721 C C . SER A 1 216 ? 5.947 -10.150 -9.741 1.00 78.69 216 SER A C 1
ATOM 1723 O O . SER A 1 216 ? 5.126 -9.953 -8.852 1.00 78.69 216 SER A O 1
ATOM 1725 N N . ILE A 1 217 ? 6.448 -11.365 -9.990 1.00 75.62 217 ILE A N 1
ATOM 1726 C CA . ILE A 1 217 ? 6.224 -12.524 -9.113 1.00 75.62 217 ILE A CA 1
ATOM 1727 C C . ILE A 1 217 ? 6.920 -12.295 -7.767 1.00 75.62 217 ILE A C 1
ATOM 1729 O O . ILE A 1 217 ? 6.295 -12.458 -6.728 1.00 75.62 217 ILE A O 1
ATOM 1733 N N . GLN A 1 218 ? 8.173 -11.829 -7.766 1.00 67.00 218 GLN A N 1
ATOM 1734 C CA . GLN A 1 218 ? 8.876 -11.437 -6.539 1.00 67.00 218 GLN A CA 1
ATOM 1735 C C . GLN A 1 218 ? 8.096 -10.351 -5.790 1.00 67.00 218 GLN A C 1
ATOM 1737 O O . GLN A 1 218 ? 7.886 -10.463 -4.589 1.00 67.00 218 GLN A O 1
ATOM 1742 N N . LEU A 1 219 ? 7.589 -9.340 -6.498 1.00 70.19 219 LEU A N 1
ATOM 1743 C CA . LEU A 1 219 ? 6.710 -8.325 -5.928 1.00 70.19 219 LEU A CA 1
ATOM 1744 C C . LEU A 1 219 ? 5.474 -8.945 -5.248 1.00 70.19 219 LEU A C 1
ATOM 1746 O O . LEU A 1 219 ? 5.147 -8.556 -4.129 1.00 70.19 219 LEU A O 1
ATOM 1750 N N . TYR A 1 220 ? 4.818 -9.921 -5.884 1.00 73.81 220 TYR A N 1
ATOM 1751 C CA . TYR A 1 220 ? 3.696 -10.664 -5.299 1.00 73.81 220 TYR A CA 1
ATOM 1752 C C . TYR A 1 220 ? 4.094 -11.439 -4.041 1.00 73.81 220 TYR A C 1
ATOM 1754 O O . TYR A 1 220 ? 3.438 -11.307 -3.010 1.00 73.81 220 TYR A O 1
ATOM 1762 N N . GLU A 1 221 ? 5.192 -12.192 -4.092 1.00 64.62 221 GLU A N 1
ATOM 1763 C CA . GLU A 1 221 ? 5.728 -12.919 -2.936 1.00 64.62 221 GLU A CA 1
ATOM 1764 C C . GLU A 1 221 ? 5.969 -11.981 -1.756 1.00 64.62 221 GLU A C 1
ATOM 1766 O O . GLU A 1 221 ? 5.616 -12.292 -0.618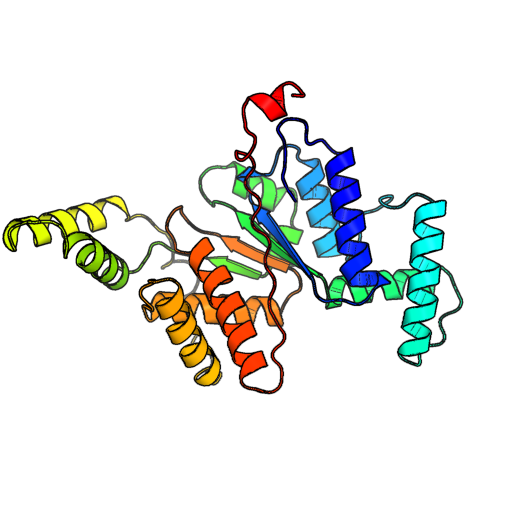 1.00 64.62 221 GLU A O 1
ATOM 1771 N N . MET A 1 222 ? 6.513 -10.794 -2.025 1.00 61.78 222 MET A N 1
ATOM 1772 C CA . MET A 1 222 ? 6.754 -9.811 -0.977 1.00 61.78 222 MET A CA 1
ATOM 1773 C C . MET A 1 222 ? 5.461 -9.207 -0.421 1.00 61.78 222 MET A C 1
ATOM 1775 O O . MET A 1 222 ? 5.406 -8.957 0.784 1.00 61.78 222 MET A O 1
ATOM 1779 N N . ILE A 1 223 ? 4.422 -9.025 -1.246 1.00 64.31 223 ILE A N 1
ATOM 1780 C CA . ILE A 1 223 ? 3.085 -8.596 -0.794 1.00 64.31 223 ILE A CA 1
ATOM 1781 C C . ILE A 1 223 ? 2.467 -9.646 0.137 1.00 64.31 223 ILE A C 1
ATOM 1783 O O . ILE A 1 223 ? 1.910 -9.283 1.167 1.00 64.31 223 ILE A O 1
ATOM 1787 N N . VAL A 1 224 ? 2.597 -10.938 -0.180 1.00 60.88 224 VAL A N 1
ATOM 1788 C CA . VAL A 1 224 ? 2.030 -12.027 0.638 1.00 60.88 224 VAL A CA 1
ATOM 1789 C C . VAL A 1 224 ? 2.747 -12.165 1.988 1.00 60.88 224 VAL A C 1
ATOM 1791 O O . VAL A 1 224 ? 2.117 -12.496 2.990 1.00 60.88 224 VAL A O 1
ATOM 1794 N N . VAL A 1 225 ? 4.059 -11.912 2.042 1.00 50.50 225 VAL A N 1
ATOM 1795 C CA . VAL A 1 225 ? 4.872 -12.165 3.247 1.00 50.50 225 VAL A CA 1
ATOM 1796 C C . VAL A 1 225 ? 4.840 -11.007 4.251 1.00 50.50 225 VAL A C 1
ATOM 1798 O O . VAL A 1 225 ? 4.969 -11.257 5.452 1.00 50.50 225 VAL A O 1
ATOM 1801 N N . ARG A 1 226 ? 4.701 -9.745 3.814 1.00 53.34 226 ARG A N 1
ATOM 1802 C CA . ARG A 1 226 ? 4.729 -8.581 4.722 1.00 53.34 226 ARG A CA 1
ATOM 1803 C C . ARG A 1 226 ? 3.712 -7.504 4.354 1.00 53.34 226 ARG A C 1
ATOM 1805 O O . ARG A 1 226 ? 3.508 -7.164 3.193 1.00 53.34 226 ARG A O 1
ATOM 1812 N N . HIS A 1 227 ? 3.157 -6.873 5.389 1.00 53.38 227 HIS A N 1
ATOM 1813 C CA . HIS A 1 227 ? 2.297 -5.692 5.261 1.00 53.38 227 HIS A CA 1
ATOM 1814 C C . HIS A 1 227 ? 3.077 -4.436 4.834 1.00 53.38 227 HIS A C 1
ATOM 1816 O O . HIS A 1 227 ? 2.483 -3.457 4.403 1.00 53.38 227 HIS A O 1
ATOM 1822 N N . GLY A 1 228 ? 4.409 -4.448 4.936 1.00 46.59 228 GLY A N 1
ATOM 1823 C CA . GLY A 1 228 ? 5.297 -3.401 4.435 1.00 46.59 228 GLY A CA 1
ATOM 1824 C C . GLY A 1 228 ? 6.151 -3.893 3.268 1.00 46.59 228 GLY A C 1
ATOM 1825 O O . GLY A 1 228 ? 6.867 -4.890 3.376 1.00 46.59 228 GLY A O 1
ATOM 1826 N N . LEU A 1 229 ? 6.137 -3.154 2.168 1.00 57.31 229 LEU A N 1
ATOM 1827 C CA . LEU A 1 229 ? 6.925 -3.402 0.968 1.00 57.31 229 LEU A CA 1
ATOM 1828 C C . LEU A 1 229 ? 7.573 -2.091 0.524 1.00 57.31 229 LEU A C 1
ATOM 1830 O O . LEU A 1 229 ? 6.944 -1.039 0.550 1.00 57.31 229 LEU A O 1
ATOM 1834 N N . MET A 1 230 ? 8.822 -2.136 0.074 1.00 52.75 230 MET A N 1
ATOM 1835 C CA . MET A 1 230 ? 9.473 -0.995 -0.563 1.00 52.75 230 MET A CA 1
ATOM 1836 C C . MET A 1 230 ? 10.036 -1.402 -1.929 1.00 52.75 230 MET A C 1
ATOM 1838 O O . MET A 1 230 ? 10.963 -2.202 -2.009 1.00 52.75 230 MET A O 1
ATOM 1842 N N . ILE A 1 231 ? 9.481 -0.828 -2.996 1.00 63.41 231 ILE A N 1
ATOM 1843 C CA . ILE A 1 231 ? 9.906 -0.987 -4.389 1.00 63.41 231 ILE A CA 1
ATOM 1844 C C . ILE A 1 231 ? 10.962 0.087 -4.690 1.00 63.41 231 ILE A C 1
ATOM 1846 O O . ILE A 1 231 ? 10.643 1.247 -4.971 1.00 63.41 231 ILE A O 1
ATOM 1850 N N . VAL A 1 232 ? 12.237 -0.289 -4.645 1.00 63.44 232 VAL A N 1
ATOM 1851 C CA . VAL A 1 232 ? 13.368 0.629 -4.855 1.00 63.44 232 VAL A CA 1
ATOM 1852 C C . VAL A 1 232 ? 13.929 0.435 -6.250 1.00 63.44 232 VAL A C 1
ATOM 1854 O O . VAL A 1 232 ? 14.209 -0.687 -6.638 1.00 63.44 232 VAL A O 1
ATOM 1857 N N . GLY A 1 233 ? 14.158 1.501 -7.016 1.00 58.72 233 GLY A N 1
ATOM 1858 C CA . GLY A 1 233 ? 14.906 1.375 -8.272 1.00 58.72 233 GLY A CA 1
ATOM 1859 C C . GLY A 1 233 ? 14.962 2.646 -9.100 1.00 58.72 233 GLY A C 1
ATOM 1860 O O . GLY A 1 233 ? 14.199 3.585 -8.868 1.00 58.72 233 GLY A O 1
ATOM 1861 N N . LEU A 1 234 ? 15.818 2.657 -10.119 1.00 48.19 234 LEU A N 1
ATOM 1862 C CA . LEU A 1 234 ? 16.021 3.806 -11.010 1.00 48.19 234 LEU A CA 1
ATOM 1863 C C . LEU A 1 234 ? 14.766 4.138 -11.843 1.00 48.19 234 LEU A C 1
ATOM 1865 O O . LEU A 1 234 ? 13.938 3.258 -12.090 1.00 48.19 234 LEU A O 1
ATOM 1869 N N . PRO A 1 235 ? 14.564 5.387 -12.300 1.00 54.06 235 PRO A N 1
ATOM 1870 C CA . PRO A 1 235 ? 13.551 5.687 -13.315 1.00 54.06 235 PRO A CA 1
ATOM 1871 C C . PRO A 1 235 ? 13.645 4.711 -14.500 1.00 54.06 235 PRO A C 1
ATOM 1873 O O . PRO A 1 235 ? 14.726 4.234 -14.820 1.00 54.06 235 PRO A O 1
ATOM 1876 N N . PHE A 1 236 ? 12.508 4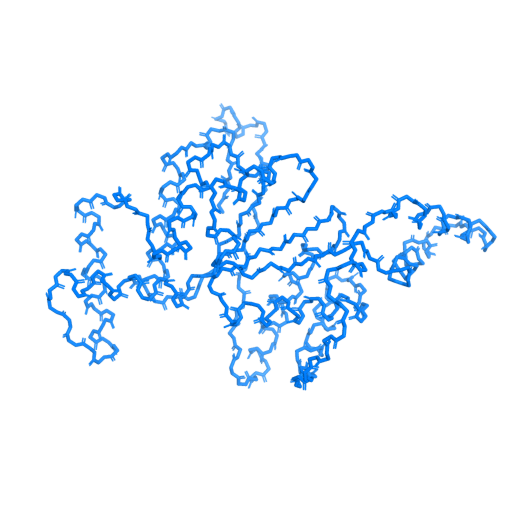.376 -15.116 1.00 59.72 236 PHE A N 1
ATOM 1877 C CA . PHE A 1 236 ? 12.408 3.372 -16.192 1.00 59.72 236 PHE A CA 1
ATOM 1878 C C . PHE A 1 236 ? 12.748 1.918 -15.822 1.00 59.72 236 PHE A C 1
ATOM 1880 O O . PHE A 1 236 ? 12.599 1.044 -16.667 1.00 59.72 236 PHE A O 1
ATOM 1887 N N . SER A 1 237 ? 13.039 1.597 -14.557 1.00 64.00 237 SER A N 1
ATOM 1888 C CA . SER A 1 237 ? 13.281 0.208 -14.133 1.00 64.00 237 SER A CA 1
ATOM 1889 C C . SER A 1 237 ? 12.041 -0.704 -14.140 1.00 64.00 237 SER A C 1
ATOM 1891 O O . SER A 1 237 ? 12.109 -1.841 -13.688 1.00 64.00 237 SER A O 1
ATOM 1893 N N . GLY A 1 238 ? 10.894 -0.254 -14.658 1.00 70.00 238 GLY A N 1
ATOM 1894 C CA . GLY A 1 238 ? 9.690 -1.083 -14.784 1.00 70.00 238 GLY A CA 1
ATOM 1895 C C . GLY A 1 238 ? 8.812 -1.166 -13.532 1.00 70.00 238 GLY A C 1
ATOM 1896 O O . GLY A 1 238 ? 7.774 -1.812 -13.593 1.00 70.00 238 GLY A O 1
ATOM 1897 N N . LYS A 1 239 ? 9.148 -0.461 -12.440 1.00 74.00 239 LYS A N 1
ATOM 1898 C CA . LYS A 1 239 ? 8.362 -0.428 -11.184 1.00 74.00 239 LYS A CA 1
ATOM 1899 C C . LYS A 1 239 ? 6.866 -0.206 -11.411 1.00 74.00 239 LYS A C 1
ATOM 1901 O O . LYS A 1 239 ? 6.045 -0.984 -10.943 1.00 74.00 239 LYS A O 1
ATOM 1906 N N . THR A 1 240 ? 6.524 0.841 -12.170 1.00 78.75 240 THR A N 1
ATOM 1907 C CA . THR A 1 240 ? 5.127 1.188 -12.452 1.00 78.75 240 THR A CA 1
ATOM 1908 C C . THR A 1 240 ? 4.420 0.113 -13.257 1.00 78.75 240 THR A C 1
ATOM 1910 O O . THR A 1 240 ? 3.306 -0.262 -12.927 1.00 78.75 240 THR A O 1
ATOM 1913 N N . ALA A 1 241 ? 5.075 -0.410 -14.291 1.00 80.75 241 ALA A N 1
ATOM 1914 C CA . ALA A 1 241 ? 4.510 -1.476 -15.103 1.00 80.75 241 ALA A CA 1
ATOM 1915 C C . ALA A 1 241 ? 4.333 -2.768 -14.287 1.00 80.75 241 ALA A C 1
ATOM 1917 O O . ALA A 1 241 ? 3.344 -3.464 -14.470 1.00 80.75 241 ALA A O 1
ATOM 1918 N N . SER A 1 242 ? 5.254 -3.060 -13.364 1.00 82.19 242 SER A N 1
ATOM 1919 C CA . SER A 1 242 ? 5.282 -4.297 -12.582 1.00 82.19 242 SER A CA 1
ATOM 1920 C C . SER A 1 242 ? 4.079 -4.417 -11.648 1.00 82.19 242 SER A C 1
ATOM 1922 O O . SER A 1 242 ? 3.321 -5.374 -11.781 1.00 82.19 242 SER A O 1
ATOM 1924 N N . TYR A 1 243 ? 3.810 -3.421 -10.792 1.00 81.44 243 TYR A N 1
ATOM 1925 C CA . TYR A 1 243 ? 2.633 -3.494 -9.911 1.00 81.44 243 TYR A CA 1
ATOM 1926 C C . TYR A 1 243 ? 1.313 -3.430 -10.694 1.00 81.44 243 TYR A C 1
ATOM 1928 O O . TYR A 1 243 ? 0.317 -4.013 -10.279 1.00 81.44 243 TYR A O 1
ATOM 1936 N N . GLN A 1 244 ? 1.294 -2.736 -11.836 1.00 83.75 244 GLN A N 1
ATOM 1937 C CA . GLN A 1 244 ? 0.108 -2.628 -12.683 1.00 83.75 244 GLN A CA 1
ATOM 1938 C C . GLN A 1 244 ? -0.231 -3.945 -13.383 1.00 83.75 244 GLN A C 1
ATOM 1940 O O . GLN A 1 244 ? -1.387 -4.353 -13.399 1.00 83.75 244 GLN A O 1
ATOM 1945 N N . VAL A 1 245 ? 0.776 -4.607 -13.958 1.00 87.00 245 VAL A N 1
ATOM 1946 C CA . VAL A 1 245 ? 0.616 -5.931 -14.567 1.00 87.00 245 VAL A CA 1
ATOM 1947 C C . VAL A 1 245 ? 0.252 -6.952 -13.504 1.00 87.00 245 VAL A C 1
ATOM 1949 O O . VAL A 1 245 ? -0.610 -7.785 -13.757 1.00 87.00 245 VAL A O 1
ATOM 1952 N N . LEU A 1 246 ? 0.865 -6.871 -12.322 1.00 84.44 246 LEU A N 1
ATOM 1953 C CA . LEU A 1 246 ? 0.514 -7.749 -11.217 1.00 84.44 246 LEU A CA 1
ATOM 1954 C C . LEU A 1 246 ? -0.955 -7.567 -10.809 1.00 84.44 246 LEU A C 1
ATOM 1956 O O . LEU A 1 246 ? -1.672 -8.552 -10.688 1.00 84.44 246 LEU A O 1
ATOM 1960 N N . ALA A 1 247 ? -1.434 -6.331 -10.666 1.00 83.44 247 ALA A N 1
ATOM 1961 C CA . ALA A 1 247 ? -2.825 -6.083 -10.299 1.00 83.44 247 ALA A CA 1
ATOM 1962 C C . ALA A 1 247 ? -3.830 -6.584 -11.355 1.00 83.44 247 ALA A C 1
ATOM 1964 O O . ALA A 1 247 ? -4.842 -7.211 -11.029 1.00 83.44 247 ALA A O 1
ATOM 1965 N N . ASP A 1 248 ? -3.529 -6.367 -12.635 1.00 84.75 248 ASP A N 1
ATOM 1966 C CA . ASP A 1 248 ? -4.338 -6.906 -13.729 1.00 84.75 248 ASP A CA 1
ATOM 1967 C C . ASP A 1 248 ? -4.307 -8.439 -13.754 1.00 84.75 248 ASP A C 1
ATOM 1969 O O . ASP A 1 248 ? -5.332 -9.070 -14.005 1.00 84.75 248 ASP A O 1
ATOM 1973 N N . ALA A 1 249 ? -3.149 -9.047 -13.487 1.00 85.69 249 ALA A N 1
ATOM 1974 C CA . ALA A 1 249 ? -2.997 -10.496 -13.442 1.00 85.69 249 ALA A CA 1
ATOM 1975 C C . ALA A 1 249 ? -3.812 -11.110 -12.298 1.00 85.69 249 ALA A C 1
ATOM 1977 O O . ALA A 1 249 ? -4.530 -12.076 -12.530 1.00 85.69 249 ALA A O 1
ATOM 1978 N N . LEU A 1 250 ? -3.774 -10.517 -11.102 1.00 83.50 250 LEU A N 1
ATOM 1979 C CA . LEU A 1 250 ? -4.573 -10.957 -9.952 1.00 83.50 250 LEU A CA 1
ATOM 1980 C C . LEU A 1 250 ? -6.077 -10.862 -10.236 1.00 83.50 250 LEU A C 1
ATOM 1982 O O . LEU A 1 250 ? -6.817 -11.805 -9.968 1.00 83.50 250 LEU A O 1
ATOM 1986 N N . THR A 1 251 ? -6.509 -9.771 -10.874 1.00 84.06 251 THR A N 1
ATOM 1987 C CA . THR A 1 251 ? -7.899 -9.604 -11.328 1.00 84.06 251 THR A CA 1
ATOM 1988 C C . THR A 1 251 ? -8.292 -10.681 -12.345 1.00 84.06 251 THR A C 1
ATOM 1990 O O . THR A 1 251 ? -9.346 -11.297 -12.227 1.00 84.06 251 THR A O 1
ATOM 1993 N N . LEU A 1 252 ? -7.421 -10.977 -13.316 1.00 85.12 252 LEU A N 1
ATOM 1994 C CA . LEU A 1 252 ? -7.661 -12.034 -14.303 1.00 85.12 252 LEU A CA 1
ATOM 1995 C C . LEU A 1 252 ? -7.699 -13.434 -13.681 1.00 85.12 252 LEU A C 1
ATOM 1997 O O . LEU A 1 252 ? -8.430 -14.292 -14.168 1.00 85.12 252 LEU A O 1
ATOM 2001 N N . MET A 1 253 ? -6.903 -13.693 -12.644 1.00 81.94 253 MET A N 1
ATOM 2002 C CA . MET A 1 253 ? -6.901 -14.979 -11.941 1.00 81.94 253 MET A CA 1
ATOM 2003 C C . MET A 1 253 ? -8.193 -15.192 -11.144 1.00 81.94 253 MET A C 1
ATOM 2005 O O . MET A 1 253 ? -8.734 -16.298 -11.163 1.00 81.94 253 MET A O 1
ATOM 2009 N N . GLU A 1 254 ? -8.725 -14.139 -10.519 1.00 79.50 254 GLU A N 1
ATOM 2010 C CA . GLU A 1 254 ? -10.032 -14.168 -9.852 1.00 79.50 254 GLU A CA 1
ATOM 2011 C C . GLU A 1 254 ? -11.170 -14.419 -10.857 1.00 79.50 254 GLU A C 1
ATOM 2013 O O . GLU A 1 254 ? -11.990 -15.312 -10.647 1.00 79.50 254 GLU A O 1
ATOM 2018 N N . GLU A 1 255 ? -11.177 -13.722 -12.001 1.00 82.69 255 GLU A N 1
ATOM 2019 C CA . GLU A 1 255 ? -12.148 -13.952 -13.089 1.00 82.69 255 GLU A CA 1
ATOM 2020 C C . GLU A 1 255 ? -12.110 -15.397 -13.622 1.00 82.69 255 GLU A C 1
ATOM 2022 O O . GLU A 1 255 ? -13.122 -15.928 -14.083 1.00 82.69 255 GLU A O 1
ATOM 2027 N N . ARG A 1 256 ? -10.944 -16.049 -13.550 1.00 84.19 256 ARG A N 1
ATOM 2028 C CA . ARG A 1 256 ? -10.732 -17.451 -13.952 1.00 84.19 256 ARG A CA 1
ATOM 2029 C C . ARG A 1 256 ? -11.109 -18.459 -12.865 1.00 84.19 256 ARG A C 1
ATOM 2031 O O . ARG A 1 256 ? -10.983 -19.658 -13.108 1.00 84.19 256 ARG A O 1
ATOM 2038 N N . GLY A 1 257 ? -11.550 -18.003 -11.693 1.00 71.31 257 GLY A N 1
ATOM 2039 C CA . GLY A 1 257 ? -11.918 -18.862 -10.569 1.00 71.31 257 GLY A CA 1
ATOM 2040 C C . GLY A 1 257 ? -10.733 -19.611 -9.956 1.00 71.31 257 GLY A C 1
ATOM 2041 O O . GLY A 1 257 ? -10.917 -20.709 -9.435 1.00 71.31 257 GLY A O 1
ATOM 2042 N N . GLN A 1 258 ? -9.515 -19.066 -10.048 1.00 74.94 258 GLN A N 1
ATOM 2043 C CA . GLN A 1 258 ? -8.345 -19.677 -9.416 1.00 74.94 258 GLN A CA 1
ATOM 2044 C C . GLN A 1 258 ? -8.358 -19.403 -7.907 1.00 74.94 258 GLN A C 1
ATOM 2046 O O . GLN A 1 258 ? -8.444 -18.251 -7.479 1.00 74.94 258 GLN A O 1
ATOM 2051 N N . GLU A 1 259 ? -8.292 -20.467 -7.100 1.00 48.88 259 GLU A N 1
ATOM 2052 C CA . GLU A 1 259 ? -8.356 -20.376 -5.636 1.00 48.88 259 GLU A CA 1
ATOM 2053 C C . GLU A 1 259 ? -7.253 -19.467 -5.063 1.00 48.88 259 GLU A C 1
ATOM 2055 O O . GLU A 1 259 ? -6.091 -19.533 -5.465 1.00 48.88 259 GLU A O 1
ATOM 2060 N N . GLY A 1 260 ? -7.624 -18.626 -4.091 1.00 56.88 260 GLY A N 1
ATOM 2061 C CA . GLY A 1 260 ? -6.687 -17.806 -3.316 1.00 56.88 260 GLY A CA 1
ATOM 2062 C C . GLY A 1 260 ? -6.330 -16.438 -3.906 1.00 56.88 260 GLY A C 1
ATOM 2063 O O . GLY A 1 260 ? -5.503 -15.748 -3.316 1.00 56.88 260 GLY A O 1
ATOM 2064 N N . GLN A 1 261 ? -6.940 -16.017 -5.020 1.00 63.94 261 GLN A N 1
ATOM 2065 C CA . GLN A 1 261 ? -6.699 -14.695 -5.612 1.00 63.94 261 GLN A CA 1
ATOM 2066 C C . GLN A 1 261 ? -7.918 -13.781 -5.473 1.00 63.94 261 GLN A C 1
ATOM 2068 O O . GLN A 1 261 ? -9.056 -14.216 -5.616 1.00 63.94 261 GLN A O 1
ATOM 2073 N N . SER A 1 262 ? -7.669 -12.509 -5.169 1.00 62.91 262 SER A N 1
ATOM 2074 C CA . SER A 1 262 ? -8.690 -11.461 -5.054 1.00 62.91 262 SER A CA 1
ATOM 2075 C C . SER A 1 262 ? -8.408 -10.349 -6.050 1.00 62.91 262 SER A C 1
ATOM 2077 O O . SER A 1 262 ? -7.243 -10.092 -6.376 1.00 62.91 262 SER A O 1
ATOM 2079 N N . LYS A 1 263 ? -9.460 -9.650 -6.485 1.00 71.06 263 LYS A N 1
ATOM 2080 C CA . LYS A 1 263 ? -9.326 -8.460 -7.324 1.00 71.06 263 LYS A CA 1
ATOM 2081 C C . LYS A 1 263 ? -8.316 -7.486 -6.733 1.00 71.06 263 LYS A C 1
ATOM 2083 O O . LYS A 1 263 ? -8.449 -7.061 -5.585 1.00 71.06 263 LYS A O 1
ATOM 2088 N N . ALA A 1 264 ? -7.346 -7.076 -7.538 1.00 66.12 264 ALA A N 1
ATOM 2089 C CA . ALA A 1 264 ? -6.379 -6.075 -7.123 1.00 66.12 264 ALA A CA 1
ATOM 2090 C C . ALA A 1 264 ? -6.770 -4.710 -7.694 1.00 66.12 264 ALA A C 1
ATOM 2092 O O . ALA A 1 264 ? -6.742 -4.488 -8.904 1.00 66.12 264 ALA A O 1
ATOM 2093 N N . GLU A 1 265 ? -7.108 -3.772 -6.812 1.00 60.88 265 GLU A N 1
ATOM 2094 C CA . GLU A 1 265 ? -7.331 -2.375 -7.176 1.00 60.88 265 GLU A CA 1
ATOM 2095 C C . GLU A 1 265 ? -6.134 -1.528 -6.744 1.00 60.88 265 GLU A C 1
ATOM 2097 O O . GLU A 1 265 ? -5.675 -1.590 -5.604 1.00 60.88 265 GLU A O 1
ATOM 2102 N N . TYR A 1 266 ? -5.610 -0.725 -7.671 1.00 57.75 266 TYR A N 1
ATOM 2103 C CA . TYR A 1 266 ? -4.506 0.189 -7.406 1.00 57.75 266 TYR A CA 1
ATOM 2104 C C . TYR A 1 266 ? -4.888 1.608 -7.833 1.00 57.75 266 TYR A C 1
ATOM 2106 O O . TYR A 1 266 ? -5.488 1.831 -8.886 1.00 57.75 266 TYR A O 1
ATOM 2114 N N . HIS A 1 267 ? -4.495 2.602 -7.038 1.00 48.12 267 HIS A N 1
ATOM 2115 C CA . HIS A 1 267 ? -4.747 4.010 -7.339 1.00 48.12 267 HIS A CA 1
ATOM 2116 C C . HIS A 1 267 ? -3.431 4.769 -7.481 1.00 48.12 267 HIS A C 1
ATOM 2118 O O . HIS A 1 267 ? -2.682 4.940 -6.521 1.00 48.12 267 HIS A O 1
ATOM 2124 N N . VAL A 1 268 ? -3.161 5.261 -8.692 1.00 44.94 268 VAL A N 1
ATOM 2125 C CA . VAL A 1 268 ? -1.984 6.091 -8.972 1.00 44.94 268 VAL A CA 1
ATOM 2126 C C . VAL A 1 268 ? -2.278 7.540 -8.627 1.00 44.94 268 VAL A C 1
ATOM 2128 O O . VAL A 1 268 ? -3.331 8.090 -8.947 1.00 44.94 268 VAL A O 1
ATOM 2131 N N . ILE A 1 269 ? -1.315 8.179 -7.984 1.00 42.81 269 ILE A N 1
ATOM 2132 C CA . ILE A 1 269 ? -1.422 9.549 -7.513 1.00 42.81 269 ILE A CA 1
ATOM 2133 C C . ILE A 1 269 ? -0.499 10.421 -8.357 1.00 42.81 269 ILE A C 1
ATOM 2135 O O . ILE A 1 269 ? 0.717 10.312 -8.241 1.00 42.81 269 ILE A O 1
ATOM 2139 N N . ASN A 1 270 ? -1.064 11.298 -9.193 1.00 40.62 270 ASN A N 1
ATOM 2140 C CA . ASN A 1 270 ? -0.282 12.254 -9.979 1.00 40.62 270 ASN A CA 1
ATOM 2141 C C . ASN A 1 270 ? -0.377 13.676 -9.384 1.00 40.62 270 ASN A C 1
ATOM 2143 O O . ASN A 1 270 ? -1.377 14.362 -9.618 1.00 40.62 270 ASN A O 1
ATOM 2147 N N . PRO A 1 271 ? 0.657 14.170 -8.678 1.00 36.19 271 PRO A N 1
ATOM 2148 C CA . PRO A 1 271 ? 0.656 15.513 -8.089 1.00 36.19 271 PRO A CA 1
ATOM 2149 C C . PRO A 1 271 ? 0.714 16.661 -9.119 1.00 36.19 271 PRO A C 1
ATOM 2151 O O . PRO A 1 271 ? 0.595 17.825 -8.745 1.00 36.19 271 PRO A O 1
ATOM 2154 N N . LYS A 1 272 ? 0.883 16.370 -10.419 1.00 40.84 272 LYS A N 1
ATOM 2155 C CA . LYS A 1 272 ? 0.897 17.372 -11.504 1.00 40.84 272 LYS A CA 1
ATOM 2156 C C . LYS A 1 272 ? -0.437 17.494 -12.259 1.00 40.84 272 LYS A C 1
ATOM 2158 O O . LYS A 1 272 ? -0.516 18.262 -13.209 1.00 40.84 272 LYS A O 1
ATOM 2163 N N . SER A 1 273 ? -1.474 16.752 -11.865 1.00 41.09 273 SER A N 1
ATOM 2164 C CA . SER A 1 273 ? -2.756 16.673 -12.592 1.00 41.09 273 SER A CA 1
ATOM 2165 C C . SER A 1 273 ? -3.810 17.702 -12.148 1.00 41.09 273 SER A C 1
ATOM 2167 O O . SER A 1 273 ? -4.973 17.361 -11.978 1.00 41.09 273 SER A O 1
ATOM 2169 N N . ILE A 1 274 ? -3.415 18.970 -11.976 1.00 45.44 274 ILE A N 1
ATOM 2170 C CA . ILE A 1 274 ? -4.348 20.087 -11.735 1.00 45.44 274 ILE A CA 1
ATOM 2171 C C . ILE A 1 274 ? -4.320 21.004 -12.963 1.00 45.44 274 ILE A C 1
ATOM 2173 O O . ILE A 1 274 ? -3.246 21.445 -13.376 1.00 45.44 274 ILE A O 1
ATOM 2177 N N . THR A 1 275 ? -5.478 21.285 -13.567 1.00 54.09 275 THR A N 1
ATOM 2178 C CA . THR A 1 275 ? -5.580 22.286 -14.643 1.00 54.09 275 THR A CA 1
ATOM 2179 C C . THR A 1 275 ? -5.461 23.694 -14.058 1.00 54.09 275 THR A C 1
ATOM 2181 O O . THR A 1 275 ? -5.870 23.943 -12.926 1.00 54.09 275 THR A O 1
ATOM 2184 N N . MET A 1 276 ? -4.908 24.646 -14.818 1.00 44.19 276 MET A N 1
ATOM 2185 C CA . MET A 1 276 ? -4.695 26.015 -14.321 1.00 44.19 276 MET A CA 1
ATOM 2186 C C . MET A 1 276 ? -5.991 26.678 -13.818 1.00 44.19 276 MET A C 1
ATOM 2188 O O . MET A 1 276 ? -5.929 27.432 -12.857 1.00 44.19 276 MET A O 1
ATOM 2192 N N . GLY A 1 277 ? -7.160 26.353 -14.387 1.00 50.34 277 GLY A N 1
ATOM 2193 C CA . GLY A 1 277 ? -8.460 26.852 -13.906 1.00 50.34 277 GLY A CA 1
ATOM 2194 C C . GLY A 1 277 ? -8.822 26.353 -12.501 1.00 50.34 277 GLY A C 1
ATOM 2195 O O . GLY A 1 277 ? -9.168 27.150 -11.631 1.00 50.34 277 GLY A O 1
ATOM 2196 N N . GLN A 1 278 ? -8.596 25.065 -12.228 1.00 44.22 278 GLN A N 1
ATOM 2197 C CA . GLN A 1 278 ? -8.817 24.468 -10.904 1.00 44.22 278 GLN A CA 1
ATOM 2198 C C . GLN A 1 278 ? -7.812 24.961 -9.851 1.00 44.22 278 GLN A C 1
ATOM 2200 O O . GLN A 1 278 ? -8.082 24.896 -8.655 1.00 44.22 278 GLN A O 1
ATOM 2205 N N . LEU A 1 279 ? -6.662 25.486 -10.285 1.00 38.31 279 LEU A N 1
ATOM 2206 C CA . LEU A 1 279 ? -5.644 26.070 -9.410 1.00 38.31 279 LEU A CA 1
ATOM 2207 C C . LEU A 1 279 ? -6.040 27.461 -8.871 1.00 38.31 279 LEU A C 1
ATOM 2209 O O . LEU A 1 279 ? -5.499 27.882 -7.851 1.00 38.31 279 LEU A O 1
ATOM 2213 N N . TYR A 1 280 ? -6.973 28.154 -9.539 1.00 40.44 280 TYR A N 1
ATOM 2214 C CA . TYR A 1 280 ? -7.452 29.498 -9.177 1.00 40.44 280 TYR A CA 1
ATOM 2215 C C . TYR A 1 280 ? -8.948 29.555 -8.819 1.00 40.44 280 TYR A C 1
ATOM 2217 O O . TYR A 1 280 ? -9.473 30.642 -8.590 1.00 40.44 280 TYR A O 1
ATOM 2225 N N . GLY A 1 281 ? -9.622 28.405 -8.723 1.00 41.28 281 GLY A N 1
ATOM 2226 C CA . GLY A 1 281 ? -11.013 28.325 -8.270 1.00 41.28 281 GLY A CA 1
ATOM 2227 C C . GLY A 1 281 ? -12.063 28.727 -9.312 1.00 41.28 281 GLY A C 1
ATOM 2228 O O . GLY A 1 281 ? -13.055 29.349 -8.936 1.00 41.28 281 GLY A O 1
ATOM 2229 N N . GLN A 1 282 ? -11.860 28.383 -10.590 1.00 38.91 282 GLN A N 1
ATOM 2230 C CA . GLN A 1 282 ? -12.931 28.345 -11.601 1.00 38.91 282 GLN A CA 1
ATOM 2231 C C . GLN A 1 282 ? -13.402 26.916 -11.862 1.00 38.91 282 GLN A C 1
ATOM 2233 O O . GLN A 1 282 ? -12.535 26.009 -11.910 1.00 38.91 282 GLN A O 1
#

Radius of gyration: 21.74 Å; chains: 1; bounding box: 49×52×68 Å